Protein AF-0000000087270097 (afdb_homodimer)

Solvent-accessible surface area (backbone atoms only — not comparable to full-atom values): 15267 Å² total; per-residue (Å²): 134,84,77,72,79,76,73,71,71,80,76,70,72,70,65,78,71,72,42,56,26,27,33,67,42,83,47,92,66,30,35,32,33,37,32,52,84,95,44,64,77,54,75,44,20,20,31,37,30,73,52,62,27,96,85,67,46,80,38,80,38,47,27,32,30,68,39,80,71,55,95,41,26,33,34,26,40,50,78,52,80,66,81,69,69,53,69,62,42,55,29,38,50,70,83,38,56,58,57,37,72,35,48,79,69,43,54,78,39,32,21,33,65,86,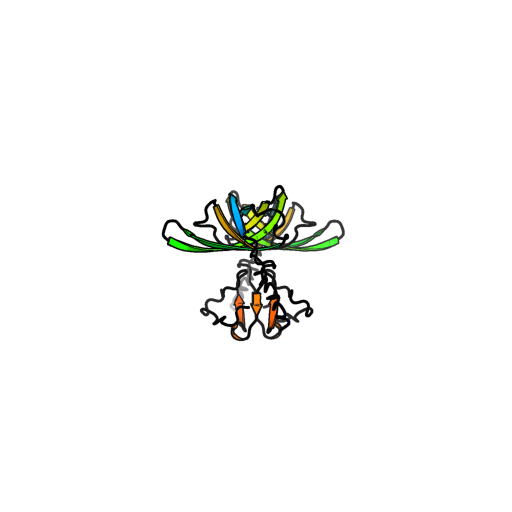56,45,68,69,67,83,77,64,86,62,78,53,83,76,60,128,134,83,77,72,78,76,73,73,72,80,74,70,71,68,65,77,71,73,44,56,27,27,32,67,44,82,46,90,66,30,36,32,32,38,31,50,84,97,44,63,76,56,74,46,21,20,31,37,32,72,48,62,26,97,84,66,44,81,38,80,38,46,27,33,31,70,40,80,72,55,94,42,27,33,33,25,40,49,78,53,81,65,82,69,68,52,70,62,42,54,30,36,52,69,81,37,56,56,58,38,75,35,46,79,70,43,54,76,39,32,21,34,63,85,55,44,67,70,65,84,78,62,86,60,79,55,80,75,63,128

Sequence (260 aa):
MRTNPTTSPPGVSTIEEKSTGRIDQIIRPMLDVTFPPDKLPYIYNALVVQSRDTADKQINVTCEVQQLLGNNRVRVVAMSDMDGLMRGMEVIDTRAPLSVQVGGATLGRIFNVLGEPIDNLGPVDSSATYMRTNPTTSPPGVSTIEEKSTGRIDQIIRPMLDVTFPPDKLPYIYNALVVQSRDTADKQINVTCEVQQLLGNNRVRVVAMSDMDGLMRGMEVIDTRAPLSVQVGGATLGRIFNVLGEPIDNLGPVDSSATY

InterPro domains:
  IPR004100 ATPase, F1/V1/A1 complex, alpha/beta subunit, N-terminal domain [PF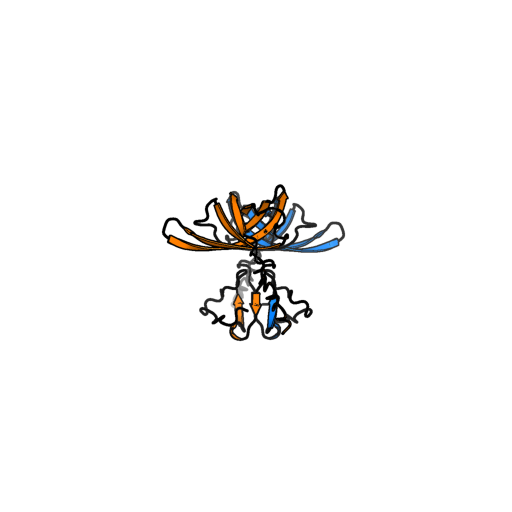02874] (25-94)
  IPR027417 P-loop containing nucleoside triphosphate hydrolase [G3DSA:3.40.50.300] (92-130)
  IPR036121 ATPase, F1/V1/A1 complex, alpha/beta subunit, N-terminal domain superfamily [SSF50615] (20-97)
  IPR050053 ATPase alpha/beta chains [PTHR15184] (17-128)

Organism: Triticum turgidum subsp. durum (NCBI:txid4567)

Structure (mmCIF, N/CA/C/O backbone):
data_AF-0000000087270097-model_v1
#
loop_
_entity.id
_entity.type
_entity.pdbx_description
1 polymer 'H(+)-transporting two-sector ATPase'
#
loop_
_atom_site.group_PDB
_atom_site.id
_atom_site.type_symbol
_atom_site.label_atom_id
_atom_site.label_alt_id
_atom_site.label_comp_id
_atom_site.label_asym_id
_atom_site.label_entity_id
_atom_site.label_seq_id
_atom_site.pdbx_PDB_ins_code
_atom_site.Cartn_x
_atom_site.Cartn_y
_atom_site.Cartn_z
_atom_site.occupancy
_atom_site.B_iso_or_equiv
_atom_site.auth_seq_id
_atom_site.auth_comp_id
_atom_site.auth_asym_id
_atom_site.auth_atom_id
_atom_site.pdbx_PDB_model_num
ATOM 1 N N . MET A 1 1 ? -15.695 -44.094 -50.531 1 34.5 1 MET A N 1
ATOM 2 C CA . MET A 1 1 ? -16.125 -43.562 -49.219 1 34.5 1 MET A CA 1
ATOM 3 C C . MET A 1 1 ? -15.055 -42.656 -48.625 1 34.5 1 MET A C 1
ATOM 5 O O . MET A 1 1 ? -13.969 -43.125 -48.281 1 34.5 1 MET A O 1
ATOM 9 N N . ARG A 1 2 ? -15.031 -41.312 -49.031 1 38.66 2 ARG A N 1
ATOM 10 C CA . ARG A 1 2 ? -14.078 -40.219 -48.75 1 38.66 2 ARG A CA 1
ATOM 11 C C . ARG A 1 2 ? -14.055 -39.875 -47.281 1 38.66 2 ARG A C 1
ATOM 13 O O . ARG A 1 2 ? -15.039 -39.344 -46.719 1 38.66 2 ARG A O 1
ATOM 20 N N . THR A 1 3 ? -13.562 -40.75 -46.438 1 38.94 3 THR A N 1
ATOM 21 C CA . THR A 1 3 ? -13.477 -40.5 -45 1 38.94 3 THR A CA 1
ATOM 22 C C . THR A 1 3 ? -12.836 -39.125 -44.75 1 38.94 3 THR A C 1
ATOM 24 O O . THR A 1 3 ? -11.711 -38.875 -45.156 1 38.94 3 THR A O 1
ATOM 27 N N . ASN A 1 4 ? -13.625 -38.031 -44.781 1 42.62 4 ASN A N 1
ATOM 28 C CA . ASN A 1 4 ? -13.203 -36.688 -44.406 1 42.62 4 ASN A CA 1
ATOM 29 C C . ASN A 1 4 ? -12.562 -36.656 -43.031 1 42.62 4 ASN A C 1
ATOM 31 O O . ASN A 1 4 ? -13.188 -37.062 -42.031 1 42.62 4 ASN A O 1
ATOM 35 N N . PRO A 1 5 ? -11.211 -36.75 -42.875 1 46.78 5 PRO A N 1
ATOM 36 C CA . PRO A 1 5 ? -10.586 -36.688 -41.562 1 46.78 5 PRO A CA 1
ATOM 37 C C . PRO A 1 5 ? -11.055 -35.469 -40.75 1 46.78 5 PRO A C 1
ATOM 39 O O . PRO A 1 5 ? -11.18 -34.375 -41.312 1 46.78 5 PRO A O 1
ATOM 42 N N . THR A 1 6 ? -12.125 -35.625 -39.875 1 43.03 6 THR A N 1
ATOM 43 C CA . THR A 1 6 ? -12.508 -34.625 -38.875 1 43.03 6 THR A CA 1
ATOM 44 C C . THR A 1 6 ? -11.281 -34.062 -38.156 1 43.03 6 THR A C 1
ATOM 46 O O . THR A 1 6 ? -10.555 -34.812 -37.5 1 43.03 6 THR A O 1
ATOM 49 N N . THR A 1 7 ? -10.516 -33.188 -38.75 1 43.16 7 THR A N 1
ATOM 50 C CA . THR A 1 7 ? -9.477 -32.438 -38.062 1 43.16 7 THR A CA 1
ATOM 51 C C . THR A 1 7 ? -10.023 -31.859 -36.75 1 43.16 7 THR A C 1
ATOM 53 O O . THR A 1 7 ? -11.023 -31.141 -36.781 1 43.16 7 THR A O 1
ATOM 56 N N . SER A 1 8 ? -10.062 -32.688 -35.688 1 44.75 8 SER A N 1
ATOM 57 C CA . SER A 1 8 ? -10.398 -32.156 -34.375 1 44.75 8 SER A CA 1
ATOM 58 C C . SER A 1 8 ? -9.711 -30.812 -34.125 1 44.75 8 SER A C 1
ATOM 60 O O . SER A 1 8 ? -8.531 -30.641 -34.438 1 44.75 8 SER A O 1
ATOM 62 N N . PRO A 1 9 ? -10.43 -29.719 -34.25 1 45.88 9 PRO A N 1
ATOM 63 C CA . PRO A 1 9 ? -9.812 -28.438 -33.906 1 45.88 9 PRO A CA 1
ATOM 64 C C . PRO A 1 9 ? -9.078 -28.469 -32.562 1 45.88 9 PRO A C 1
ATOM 66 O O . PRO A 1 9 ? -9.508 -29.141 -31.641 1 45.88 9 PRO A O 1
ATOM 69 N N . PRO A 1 10 ? -7.707 -28.359 -32.531 1 42.78 10 PRO A N 1
ATOM 70 C CA . PRO A 1 10 ? -7.027 -28.234 -31.25 1 42.78 10 PRO A CA 1
ATOM 71 C C . PRO A 1 10 ? -7.738 -27.266 -30.297 1 42.78 10 PRO A C 1
ATOM 73 O O . PRO A 1 10 ? -7.98 -26.109 -30.656 1 42.78 10 PRO A O 1
ATOM 76 N N . GLY A 1 11 ? -8.859 -27.578 -29.719 1 41.09 11 GLY A N 1
ATOM 77 C CA . GLY A 1 11 ? -9.32 -26.734 -28.625 1 41.09 11 GLY A CA 1
ATOM 78 C C . GLY A 1 11 ? -8.211 -26.328 -27.672 1 41.09 11 GLY A C 1
ATOM 79 O O . GLY A 1 11 ? -7.883 -27.078 -26.75 1 41.09 11 GLY A O 1
ATOM 80 N N . VAL A 1 12 ? -7.066 -25.844 -28.141 1 39.91 12 VAL A N 1
ATOM 81 C CA . VAL A 1 12 ? -6.102 -25.297 -27.188 1 39.91 12 VAL A CA 1
ATOM 82 C C . VAL A 1 12 ? -6.812 -24.359 -26.203 1 39.91 12 VAL A C 1
ATOM 84 O O . VAL A 1 12 ? -7.262 -23.281 -26.594 1 39.91 12 VAL A O 1
ATOM 87 N N . SER A 1 13 ? -7.773 -24.75 -25.469 1 41.66 13 SER A N 1
ATOM 88 C CA . SER A 1 13 ? -8.125 -23.953 -24.297 1 41.66 13 SER A CA 1
ATOM 89 C C . SER A 1 13 ? -6.891 -23.328 -23.656 1 41.66 13 SER A C 1
ATOM 91 O O . SER A 1 13 ? -6.105 -24.016 -23.016 1 41.66 13 SER A O 1
ATOM 93 N N . THR A 1 14 ? -6.113 -22.484 -24.281 1 42.16 14 THR A N 1
ATOM 94 C CA . THR A 1 14 ? -5.055 -21.688 -23.672 1 42.16 14 THR A CA 1
ATOM 95 C C . THR A 1 14 ? -5.453 -21.25 -22.266 1 42.16 14 THR A C 1
ATOM 97 O O . THR A 1 14 ? -6.324 -20.391 -22.094 1 42.16 14 THR A O 1
ATOM 100 N N . ILE A 1 15 ? -5.844 -22.078 -21.344 1 45.28 15 ILE A N 1
ATOM 101 C CA . ILE A 1 15 ? -5.891 -21.641 -19.953 1 45.28 15 ILE A CA 1
ATOM 102 C C . ILE A 1 15 ? -4.867 -20.531 -19.719 1 45.28 15 ILE A C 1
ATOM 104 O O . ILE A 1 15 ? -3.676 -20.719 -19.984 1 45.28 15 ILE A O 1
ATOM 108 N N . GLU A 1 16 ? -5.18 -19.312 -20.125 1 50.12 16 GLU A N 1
ATOM 109 C CA . GLU A 1 16 ? -4.254 -18.234 -19.812 1 50.12 16 GLU A CA 1
ATOM 110 C C . GLU A 1 16 ? -3.447 -18.547 -18.547 1 50.12 16 GLU A C 1
ATOM 112 O O . GLU A 1 16 ? -4.016 -18.75 -17.469 1 50.12 16 GLU A O 1
ATOM 117 N N . GLU A 1 17 ? -2.506 -19.391 -18.641 1 60.84 17 GLU A N 1
ATOM 118 C CA . GLU A 1 17 ? -1.556 -19.766 -17.594 1 60.84 17 GLU A CA 1
ATOM 119 C C . GLU A 1 17 ? -1.231 -18.594 -16.688 1 60.84 17 GLU A C 1
ATOM 121 O O . GLU A 1 17 ? -0.886 -17.5 -17.156 1 60.84 17 GLU A O 1
ATOM 126 N N . LYS A 1 18 ? -1.882 -18.562 -15.461 1 72.75 18 LYS A N 1
ATOM 127 C CA . LYS A 1 18 ? -1.555 -17.578 -14.43 1 72.75 18 LYS A CA 1
ATOM 128 C C . LYS A 1 18 ? -0.044 -17.438 -14.273 1 72.75 18 LYS A C 1
ATOM 130 O O . LYS A 1 18 ? 0.69 -18.422 -14.297 1 72.75 18 LYS A O 1
ATOM 135 N N . SER A 1 19 ? 0.482 -16.281 -14.523 1 87.56 19 SER A N 1
ATOM 136 C CA . SER A 1 19 ? 1.892 -16.016 -14.25 1 87.56 19 SER A CA 1
ATOM 137 C C . SER A 1 19 ? 2.199 -16.141 -12.758 1 87.56 19 SER A C 1
ATOM 139 O O . SER A 1 19 ? 1.64 -15.414 -11.945 1 87.56 19 SER A O 1
ATOM 141 N N . THR A 1 20 ? 2.916 -17.266 -12.477 1 96.19 20 THR A N 1
ATOM 142 C CA . THR A 1 20 ? 3.266 -17.531 -11.086 1 96.19 20 THR A CA 1
ATOM 143 C C . THR A 1 20 ? 4.762 -17.328 -10.852 1 96.19 20 THR A C 1
ATOM 145 O O . THR A 1 20 ? 5.586 -17.812 -11.641 1 96.19 20 THR A O 1
ATOM 148 N N . GLY A 1 21 ? 5.047 -16.531 -9.844 1 98.12 21 GLY A N 1
ATOM 149 C CA . GLY A 1 21 ? 6.414 -16.344 -9.383 1 98.12 21 GLY A CA 1
ATOM 150 C C . GLY A 1 21 ? 6.684 -16.984 -8.031 1 98.12 21 GLY A C 1
ATOM 151 O O . GLY A 1 21 ? 5.871 -17.766 -7.539 1 98.12 21 GLY A O 1
ATOM 152 N N . ARG A 1 22 ? 7.914 -16.688 -7.574 1 98.5 22 ARG A N 1
ATOM 153 C CA . ARG A 1 22 ? 8.312 -17.188 -6.262 1 98.5 22 ARG A CA 1
ATOM 154 C C . ARG A 1 22 ? 9.055 -16.125 -5.469 1 98.5 22 ARG A C 1
ATOM 156 O O . ARG A 1 22 ? 9.844 -15.359 -6.031 1 98.5 22 ARG A O 1
ATOM 163 N N . ILE A 1 23 ? 8.805 -16.141 -4.172 1 98.75 23 ILE A N 1
ATOM 164 C CA . ILE A 1 23 ? 9.516 -15.203 -3.295 1 98.75 23 ILE A CA 1
ATOM 165 C C . ILE A 1 23 ? 11 -15.562 -3.254 1 98.75 23 ILE A C 1
ATOM 167 O O . ILE A 1 23 ? 11.359 -16.688 -2.924 1 98.75 23 ILE A O 1
ATOM 171 N N . ASP A 1 24 ? 11.836 -14.531 -3.508 1 98.44 24 ASP A N 1
ATOM 172 C CA . ASP A 1 24 ? 13.289 -14.68 -3.445 1 98.44 24 ASP A CA 1
ATOM 173 C C . ASP A 1 24 ? 13.836 -14.172 -2.115 1 98.44 24 ASP A C 1
ATOM 175 O O . ASP A 1 24 ? 14.734 -14.789 -1.529 1 98.44 24 ASP A O 1
ATOM 179 N N . GLN A 1 25 ? 13.406 -13.008 -1.789 1 98.06 25 GLN A N 1
ATOM 180 C CA . GLN A 1 25 ? 13.898 -12.312 -0.604 1 98.06 25 GLN A CA 1
ATOM 181 C C . GLN A 1 25 ? 12.75 -11.625 0.138 1 98.06 25 GLN A C 1
ATOM 183 O O . GLN A 1 25 ? 11.805 -11.148 -0.482 1 98.06 25 GLN A O 1
ATOM 188 N N . ILE A 1 26 ? 12.875 -11.586 1.423 1 97.75 26 ILE A N 1
ATOM 189 C CA . ILE A 1 26 ? 11.922 -10.875 2.271 1 97.75 26 ILE A CA 1
ATOM 190 C C . ILE A 1 26 ? 12.633 -9.727 2.988 1 97.75 26 ILE A C 1
ATOM 192 O O . ILE A 1 26 ? 13.547 -9.953 3.785 1 97.75 26 ILE A O 1
ATOM 196 N N . ILE A 1 27 ? 12.234 -8.586 2.635 1 93.38 27 ILE A N 1
ATOM 197 C CA . ILE A 1 27 ? 12.711 -7.352 3.238 1 93.38 27 ILE A CA 1
ATOM 198 C C . ILE A 1 27 ? 11.531 -6.512 3.711 1 93.38 27 ILE A C 1
ATOM 200 O O . ILE A 1 27 ? 10.844 -5.879 2.904 1 93.38 27 ILE A O 1
ATOM 204 N N . ARG A 1 28 ? 11.242 -6.438 4.883 1 88.88 28 ARG A N 1
ATOM 205 C CA . ARG A 1 28 ? 10.039 -5.785 5.391 1 88.88 28 ARG A CA 1
ATOM 206 C C . ARG A 1 28 ? 10.055 -4.293 5.086 1 88.88 28 ARG A C 1
ATOM 208 O O . ARG A 1 28 ? 11.031 -3.602 5.391 1 88.88 28 ARG A O 1
ATOM 215 N N . PRO A 1 29 ? 9.023 -3.928 4.52 1 93.94 29 PRO A N 1
ATOM 216 C CA . PRO A 1 29 ? 7.754 -4.582 4.188 1 93.94 29 PRO A CA 1
ATOM 217 C C . PRO A 1 29 ? 7.707 -5.07 2.74 1 93.94 29 PRO A C 1
ATOM 219 O O . PRO A 1 29 ? 6.625 -5.176 2.158 1 93.94 29 PRO A O 1
ATOM 222 N N . MET A 1 30 ? 8.758 -5.371 2.182 1 96.38 30 MET A N 1
ATOM 223 C CA . MET A 1 30 ? 8.82 -5.688 0.758 1 96.38 30 MET A CA 1
ATOM 224 C C . MET A 1 30 ? 9.211 -7.145 0.54 1 96.38 30 MET A C 1
ATOM 226 O O . MET A 1 30 ? 9.703 -7.805 1.457 1 96.38 30 MET A O 1
ATOM 230 N N . LEU A 1 31 ? 8.906 -7.602 -0.601 1 98.25 31 LEU A N 1
ATOM 231 C CA . LEU A 1 31 ? 9.375 -8.875 -1.139 1 98.25 31 LEU A CA 1
ATOM 232 C C . LEU A 1 31 ? 10.055 -8.68 -2.488 1 98.25 31 LEU A C 1
ATOM 234 O O . LEU A 1 31 ? 9.594 -7.887 -3.312 1 98.25 31 LEU A O 1
ATOM 238 N N . ASP A 1 32 ? 11.086 -9.406 -2.717 1 98.5 32 ASP A N 1
ATOM 239 C CA . ASP A 1 32 ? 11.555 -9.648 -4.078 1 98.5 32 ASP A CA 1
ATOM 240 C C . ASP A 1 32 ? 11.023 -10.969 -4.621 1 98.5 32 ASP A C 1
ATOM 242 O O . ASP A 1 32 ? 11.109 -12 -3.951 1 98.5 32 ASP A O 1
ATOM 246 N N . VAL A 1 33 ? 10.5 -10.914 -5.797 1 98.75 33 VAL A N 1
ATOM 247 C CA . VAL A 1 33 ? 9.828 -12.07 -6.379 1 98.75 33 VAL A CA 1
ATOM 248 C C . VAL A 1 33 ? 10.383 -12.344 -7.777 1 98.75 33 VAL A C 1
ATOM 250 O O . VAL A 1 33 ? 10.523 -11.422 -8.586 1 98.75 33 VAL A O 1
ATOM 253 N N . THR A 1 34 ? 10.609 -13.555 -8.094 1 98.56 34 THR A N 1
ATOM 254 C CA . THR A 1 34 ? 11.07 -13.969 -9.414 1 98.56 34 THR A CA 1
ATOM 255 C C . THR A 1 34 ? 9.938 -14.594 -10.211 1 98.56 34 THR A C 1
ATOM 257 O O . THR A 1 34 ? 9.148 -15.375 -9.68 1 98.56 34 THR A O 1
ATOM 260 N N . PHE A 1 35 ? 9.883 -14.227 -11.453 1 98.44 35 PHE A N 1
ATOM 261 C CA . PHE A 1 35 ? 8.891 -14.789 -12.367 1 98.44 35 PHE A CA 1
ATOM 262 C C . PHE A 1 35 ? 9.57 -15.5 -13.531 1 98.44 35 PHE A C 1
ATOM 264 O O . PHE A 1 35 ? 10.766 -15.297 -13.781 1 98.44 35 PHE A O 1
ATOM 271 N N . PRO A 1 36 ? 8.789 -16.406 -14.172 1 96.19 36 PRO A N 1
ATOM 272 C CA . PRO A 1 36 ? 9.328 -16.953 -15.422 1 96.19 36 PRO A CA 1
ATOM 273 C C . PRO A 1 36 ? 9.602 -15.867 -16.469 1 96.19 36 PRO A C 1
ATOM 275 O O . PRO A 1 36 ? 8.969 -14.805 -16.438 1 96.19 36 PRO A O 1
ATOM 278 N N . PRO A 1 37 ? 10.516 -16.25 -17.344 1 92.75 37 PRO A N 1
ATOM 279 C CA . PRO A 1 37 ? 10.812 -15.281 -18.391 1 92.75 37 PRO A CA 1
ATOM 280 C C . PRO A 1 37 ? 9.578 -14.859 -19.188 1 92.75 37 PRO A C 1
ATOM 282 O O . PRO A 1 37 ? 8.695 -15.68 -19.438 1 92.75 37 PRO A O 1
ATOM 285 N N . ASP A 1 38 ? 9.359 -13.609 -19.547 1 91 38 ASP A N 1
ATOM 286 C CA . ASP A 1 38 ? 8.328 -13 -20.391 1 91 38 ASP A CA 1
ATOM 287 C C . ASP A 1 38 ? 6.988 -12.938 -19.656 1 91 38 ASP A C 1
ATOM 289 O O . ASP A 1 38 ? 5.949 -12.711 -20.281 1 91 38 ASP A O 1
ATOM 293 N N . LYS A 1 39 ? 7.027 -13.273 -18.391 1 94.81 39 LYS A N 1
ATOM 294 C CA . LYS A 1 39 ? 5.785 -13.219 -17.641 1 94.81 39 LYS A CA 1
ATOM 295 C C . LYS A 1 39 ? 5.906 -12.258 -16.453 1 94.81 39 LYS A C 1
ATOM 297 O O . LYS A 1 39 ? 5.379 -12.523 -15.375 1 94.81 39 LYS A O 1
ATOM 302 N N . LEU A 1 40 ? 6.629 -11.281 -16.609 1 96.88 40 LEU A N 1
ATOM 303 C CA . LEU A 1 40 ? 6.836 -10.305 -15.547 1 96.88 40 LEU A CA 1
ATOM 304 C C . LEU A 1 40 ? 5.582 -9.469 -15.328 1 96.88 40 LEU A C 1
ATOM 306 O O . LEU A 1 40 ? 4.992 -8.961 -16.281 1 96.88 40 LEU A O 1
ATOM 310 N N . PRO A 1 41 ? 5.168 -9.375 -14.141 1 97.56 41 PRO A N 1
ATOM 311 C CA . PRO A 1 41 ? 4.039 -8.477 -13.867 1 97.56 41 PRO A CA 1
ATOM 312 C C . PRO A 1 41 ? 4.371 -7.012 -14.156 1 97.56 41 PRO A C 1
ATOM 314 O O . PRO A 1 41 ? 5.535 -6.613 -14.094 1 97.56 41 PRO A O 1
ATOM 317 N N . TYR A 1 42 ? 3.369 -6.266 -14.453 1 95.19 42 TYR A N 1
ATOM 318 C CA . TYR A 1 42 ? 3.533 -4.828 -14.625 1 95.19 42 TYR A CA 1
ATOM 319 C C . TYR A 1 42 ? 3.611 -4.121 -13.273 1 95.19 42 TYR A C 1
ATOM 321 O O . TYR A 1 42 ? 3.09 -4.621 -12.273 1 95.19 42 TYR A O 1
ATOM 329 N N . ILE A 1 43 ? 4.242 -3.014 -13.281 1 94.62 43 ILE A N 1
ATOM 330 C CA . ILE A 1 43 ? 4.254 -2.156 -12.102 1 94.62 43 ILE A CA 1
ATOM 331 C C . ILE A 1 43 ? 2.822 -1.83 -11.688 1 94.62 43 ILE A C 1
ATOM 333 O O . ILE A 1 43 ? 1.961 -1.591 -12.539 1 94.62 43 ILE A O 1
ATOM 337 N N . TYR A 1 44 ? 2.512 -1.898 -10.438 1 93 44 TYR A N 1
ATOM 338 C CA . TYR A 1 44 ? 1.25 -1.585 -9.773 1 93 44 TYR A CA 1
ATOM 339 C C . TYR A 1 44 ? 0.3 -2.775 -9.82 1 93 44 TYR A C 1
ATOM 341 O O . TYR A 1 44 ? -0.756 -2.76 -9.188 1 93 44 TYR A O 1
ATOM 349 N N . ASN A 1 45 ? 0.65 -3.818 -10.555 1 95.5 45 ASN A N 1
ATOM 350 C CA . ASN A 1 45 ? -0.187 -5.008 -10.438 1 95.5 45 ASN A CA 1
ATOM 351 C C . ASN A 1 45 ? -0.218 -5.535 -9.008 1 95.5 45 ASN A C 1
ATOM 353 O O . ASN A 1 45 ? 0.792 -5.488 -8.305 1 95.5 45 ASN A O 1
ATOM 357 N N . ALA A 1 46 ? -1.408 -6.043 -8.672 1 96.31 46 ALA A N 1
ATOM 358 C CA . ALA A 1 46 ? -1.53 -6.781 -7.418 1 96.31 46 ALA A CA 1
ATOM 359 C C . ALA A 1 46 ? -1.043 -8.219 -7.578 1 96.31 46 ALA A C 1
ATOM 361 O O . ALA A 1 46 ? -1.33 -8.867 -8.586 1 96.31 46 ALA A O 1
ATOM 362 N N . LEU A 1 47 ? -0.238 -8.648 -6.633 1 97.94 47 LEU A N 1
ATOM 363 C CA . LEU A 1 47 ? 0.168 -10.047 -6.508 1 97.94 47 LEU A CA 1
ATOM 364 C C . LEU A 1 47 ? -0.381 -10.656 -5.223 1 97.94 47 LEU A C 1
ATOM 366 O O . LEU A 1 47 ? -0.586 -9.945 -4.23 1 97.94 47 LEU A O 1
ATOM 370 N N . VAL A 1 48 ? -0.567 -12.008 -5.246 1 98 48 VAL A N 1
ATOM 371 C CA . VAL A 1 48 ? -1.126 -12.664 -4.07 1 98 48 VAL A CA 1
ATOM 372 C C . VAL A 1 48 ? -0.301 -13.906 -3.729 1 98 48 VAL A C 1
ATOM 374 O O . VAL A 1 48 ? 0.073 -14.672 -4.621 1 98 48 VAL A O 1
ATOM 377 N N . VAL A 1 49 ? 0.01 -14.008 -2.486 1 97.94 49 VAL A N 1
ATOM 378 C CA . VAL A 1 49 ? 0.573 -15.234 -1.937 1 97.94 49 VAL A CA 1
ATOM 379 C C . VAL A 1 49 ? -0.513 -16.016 -1.197 1 97.94 49 VAL A C 1
ATOM 381 O O . VAL A 1 49 ? -1.052 -15.539 -0.194 1 97.94 49 VAL A O 1
ATOM 384 N N . GLN A 1 50 ? -0.871 -17.094 -1.741 1 96.25 50 GLN A N 1
ATOM 385 C CA . GLN A 1 50 ? -1.798 -18.016 -1.103 1 96.25 50 GLN A CA 1
ATOM 386 C C . GLN A 1 50 ? -1.113 -19.344 -0.775 1 96.25 50 GLN A C 1
ATOM 388 O O . GLN A 1 50 ? -0.803 -20.125 -1.675 1 96.25 50 GLN A O 1
ATOM 393 N N . SER A 1 51 ? -0.881 -19.484 0.48 1 95.62 51 SER A N 1
ATOM 394 C CA . SER A 1 51 ? -0.13 -20.656 0.916 1 95.62 51 SER A CA 1
ATOM 395 C C . SER A 1 51 ? -0.456 -21.016 2.361 1 95.62 51 SER A C 1
ATOM 397 O O . SER A 1 51 ? -1.504 -20.625 2.883 1 95.62 51 SER A O 1
ATOM 399 N N . ARG A 1 52 ? 0.335 -21.953 2.881 1 94.75 52 ARG A N 1
ATOM 400 C CA . ARG A 1 52 ? 0.281 -22.344 4.285 1 94.75 52 ARG A CA 1
ATOM 401 C C . ARG A 1 52 ? 1.655 -22.234 4.938 1 94.75 52 ARG A C 1
ATOM 403 O O . ARG A 1 52 ? 2.672 -22.531 4.305 1 94.75 52 ARG A O 1
ATOM 410 N N . ASP A 1 53 ? 1.521 -21.734 6.16 1 92 53 ASP A N 1
ATOM 411 C CA . ASP A 1 53 ? 2.807 -21.672 6.852 1 92 53 ASP A CA 1
ATOM 412 C C . ASP A 1 53 ? 3.176 -23.016 7.449 1 92 53 ASP A C 1
ATOM 414 O O . ASP A 1 53 ? 2.496 -24.016 7.203 1 92 53 ASP A O 1
ATOM 418 N N . THR A 1 54 ? 4.32 -23.078 8.156 1 90.62 54 THR A N 1
ATOM 419 C CA . THR A 1 54 ? 4.852 -24.328 8.68 1 90.62 54 THR A CA 1
ATOM 420 C C . THR A 1 54 ? 3.914 -24.906 9.727 1 90.62 54 THR A C 1
ATOM 422 O O . THR A 1 54 ? 3.982 -26.109 10.031 1 90.62 54 THR A O 1
ATOM 425 N N . ALA A 1 55 ? 3.1 -24.156 10.305 1 93.69 55 ALA A N 1
ATOM 426 C CA . ALA A 1 55 ? 2.123 -24.609 11.289 1 93.69 55 ALA A CA 1
ATOM 427 C C . ALA A 1 55 ? 0.783 -24.922 10.625 1 93.69 55 ALA A C 1
ATOM 429 O O . ALA A 1 55 ? -0.225 -25.109 11.312 1 93.69 55 ALA A O 1
ATOM 430 N N . ASP A 1 56 ? 0.684 -24.859 9.297 1 93.56 56 ASP A N 1
ATOM 431 C CA . ASP A 1 56 ? -0.475 -25.203 8.484 1 93.56 56 ASP A CA 1
ATOM 432 C C . ASP A 1 56 ? -1.541 -24.109 8.547 1 93.56 56 ASP A C 1
ATOM 434 O O . ASP A 1 56 ? -2.713 -24.359 8.266 1 93.56 56 ASP A O 1
ATOM 438 N N . LYS A 1 57 ? -1.131 -23.031 9.047 1 94.69 57 LYS A N 1
ATOM 439 C CA . LYS A 1 57 ? -2.027 -21.875 9.023 1 94.69 57 LYS A CA 1
ATOM 440 C C . LYS A 1 57 ? -2.076 -21.25 7.633 1 94.69 57 LYS A C 1
ATOM 442 O O . LYS A 1 57 ? -1.043 -21.094 6.977 1 94.69 57 LYS A O 1
ATOM 447 N N . GLN A 1 58 ? -3.254 -20.891 7.23 1 96 58 GLN A N 1
ATOM 448 C CA . GLN A 1 58 ? -3.441 -20.281 5.922 1 96 58 GLN A CA 1
ATOM 449 C C . GLN A 1 58 ? -2.783 -18.906 5.867 1 96 58 GLN A C 1
ATOM 451 O O . GLN A 1 58 ? -2.9 -18.109 6.805 1 96 58 GLN A O 1
ATOM 456 N N . ILE A 1 59 ? -2.084 -18.688 4.777 1 95.56 59 ILE A N 1
ATOM 457 C CA . ILE A 1 59 ? -1.461 -17.391 4.488 1 95.56 59 ILE A CA 1
ATOM 458 C C . ILE A 1 59 ? -2.115 -16.766 3.26 1 95.56 59 ILE A C 1
ATOM 460 O O . ILE A 1 59 ? -2.268 -17.422 2.229 1 95.56 59 ILE A O 1
ATOM 464 N N . ASN A 1 60 ? -2.641 -15.672 3.352 1 95.69 60 ASN A N 1
ATOM 465 C CA . ASN A 1 60 ? -3.143 -14.852 2.256 1 95.69 60 ASN A CA 1
ATOM 466 C C . ASN A 1 60 ? -2.605 -13.422 2.336 1 95.69 60 ASN A C 1
ATOM 468 O O . ASN A 1 60 ? -3.078 -12.617 3.145 1 95.69 60 ASN A O 1
ATOM 472 N N . VAL A 1 61 ? -1.583 -13.125 1.51 1 96.69 61 VAL A N 1
ATOM 473 C CA . VAL A 1 61 ? -0.94 -11.812 1.533 1 96.69 61 VAL A CA 1
ATOM 474 C C . VAL A 1 61 ? -1.008 -11.18 0.145 1 96.69 61 VAL A C 1
ATOM 476 O O . VAL A 1 61 ? -0.581 -11.789 -0.841 1 96.69 61 VAL A O 1
ATOM 479 N N . THR A 1 62 ? -1.601 -10.008 0.102 1 96.25 62 THR A N 1
ATOM 480 C CA . THR A 1 62 ? -1.644 -9.234 -1.134 1 96.25 62 THR A CA 1
ATOM 481 C C . THR A 1 62 ? -0.517 -8.203 -1.166 1 96.25 62 THR A C 1
ATOM 483 O O . THR A 1 62 ? -0.235 -7.551 -0.159 1 96.25 62 THR A O 1
ATOM 486 N N . CYS A 1 63 ? 0.092 -8.055 -2.32 1 96.81 63 CYS A N 1
ATOM 487 C CA . CYS A 1 63 ? 1.173 -7.105 -2.551 1 96.81 63 CYS A CA 1
ATOM 488 C C . CYS A 1 63 ? 0.927 -6.301 -3.822 1 96.81 63 CYS A C 1
ATOM 490 O O . CYS A 1 63 ? 0.076 -6.66 -4.637 1 96.81 63 CYS A O 1
ATOM 492 N N . GLU A 1 64 ? 1.674 -5.262 -3.941 1 96 64 GLU A N 1
ATOM 493 C CA . GLU A 1 64 ? 1.673 -4.457 -5.16 1 96 64 GLU A CA 1
ATOM 494 C C . GLU A 1 64 ? 3.08 -4.332 -5.738 1 96 64 GLU A C 1
ATOM 496 O O . GLU A 1 64 ? 4.035 -4.07 -5.008 1 96 64 GLU A O 1
ATOM 501 N N . VAL A 1 65 ? 3.145 -4.504 -7.012 1 97.31 65 VAL A N 1
ATOM 502 C CA . VAL A 1 65 ? 4.438 -4.383 -7.68 1 97.31 65 VAL A CA 1
ATOM 503 C C . VAL A 1 65 ? 4.895 -2.928 -7.656 1 97.31 65 VAL A C 1
ATOM 505 O O . VAL A 1 65 ? 4.168 -2.033 -8.094 1 97.31 65 VAL A O 1
ATOM 508 N N . GLN A 1 66 ? 6.121 -2.76 -7.203 1 95.38 66 GLN A N 1
ATOM 509 C CA . GLN A 1 66 ? 6.617 -1.395 -7.066 1 95.38 66 GLN A CA 1
ATOM 510 C C . GLN A 1 66 ? 7.77 -1.13 -8.031 1 95.38 66 GLN A C 1
ATOM 512 O O . GLN A 1 66 ? 7.934 -0.01 -8.516 1 95.38 66 GLN A O 1
ATOM 517 N N . GLN A 1 67 ? 8.531 -2.111 -8.281 1 95.62 67 GLN A N 1
ATOM 518 C CA . GLN A 1 67 ? 9.758 -1.909 -9.047 1 95.62 67 GLN A CA 1
ATOM 519 C C . GLN A 1 67 ? 10.102 -3.148 -9.867 1 95.62 67 GLN A C 1
ATOM 521 O O . GLN A 1 67 ? 9.922 -4.277 -9.398 1 95.62 67 GLN A O 1
ATOM 526 N N . LEU A 1 68 ? 10.57 -2.893 -11.039 1 96.44 68 LEU A N 1
ATOM 527 C CA . LEU A 1 68 ? 11.242 -3.939 -11.805 1 96.44 68 LEU A CA 1
ATOM 528 C C . LEU A 1 68 ? 12.727 -3.982 -11.477 1 96.44 68 LEU A C 1
ATOM 530 O O . LEU A 1 68 ? 13.43 -2.98 -11.625 1 96.44 68 LEU A O 1
ATOM 534 N N . LEU A 1 69 ? 13.273 -5.098 -11.109 1 96.75 69 LEU A N 1
ATOM 535 C CA . LEU A 1 69 ? 14.648 -5.191 -10.625 1 96.75 69 LEU A CA 1
ATOM 536 C C . LEU A 1 69 ? 15.578 -5.703 -11.727 1 96.75 69 LEU A C 1
ATOM 538 O O . LEU A 1 69 ? 16.797 -5.551 -11.633 1 96.75 69 LEU A O 1
ATOM 542 N N . GLY A 1 70 ? 14.977 -6.277 -12.789 1 96.31 70 GLY A N 1
ATOM 543 C CA . GLY A 1 70 ? 15.766 -7.016 -13.773 1 96.31 70 GLY A CA 1
ATOM 544 C C . GLY A 1 70 ? 15.852 -8.5 -13.469 1 96.31 70 GLY A C 1
ATOM 545 O O . GLY A 1 70 ? 15.406 -8.953 -12.414 1 96.31 70 GLY A O 1
ATOM 546 N N . ASN A 1 71 ? 16.344 -9.266 -14.594 1 96.81 71 ASN A N 1
ATOM 547 C CA . ASN A 1 71 ? 16.484 -10.711 -14.461 1 96.81 71 ASN A CA 1
ATOM 548 C C . ASN A 1 71 ? 15.18 -11.367 -14 1 96.81 71 ASN A C 1
ATOM 550 O O . ASN A 1 71 ? 15.188 -12.227 -13.125 1 96.81 71 ASN A O 1
ATOM 554 N N . ASN A 1 72 ? 14.148 -10.875 -14.469 1 97.56 72 ASN A N 1
ATOM 555 C CA . ASN A 1 72 ? 12.805 -11.398 -14.273 1 97.56 72 ASN A CA 1
ATOM 556 C C . ASN A 1 72 ? 12.359 -11.273 -12.82 1 97.56 72 ASN A C 1
ATOM 558 O O . ASN A 1 72 ? 11.68 -12.156 -12.297 1 97.56 72 ASN A O 1
ATOM 562 N N . ARG A 1 73 ? 12.758 -10.211 -12.133 1 98.25 73 ARG A N 1
ATOM 563 C CA . ARG A 1 73 ? 12.398 -10.008 -10.734 1 98.25 73 ARG A CA 1
ATOM 564 C C . ARG A 1 73 ? 11.68 -8.672 -10.547 1 98.25 73 ARG A C 1
ATOM 566 O O . ARG A 1 73 ? 11.945 -7.711 -11.273 1 98.25 73 ARG A O 1
ATOM 573 N N . VAL A 1 74 ? 10.82 -8.742 -9.617 1 98.31 74 VAL A N 1
ATOM 574 C CA . VAL A 1 74 ? 10.141 -7.52 -9.195 1 98.31 74 VAL A CA 1
ATOM 575 C C . VAL A 1 74 ? 10.25 -7.355 -7.684 1 98.31 74 VAL A C 1
ATOM 577 O O . VAL A 1 74 ? 10.422 -8.344 -6.961 1 98.31 74 VAL A O 1
ATOM 580 N N . ARG A 1 75 ? 10.219 -6.125 -7.277 1 98 75 ARG A N 1
ATOM 581 C CA . ARG A 1 75 ? 10.031 -5.797 -5.871 1 98 75 ARG A CA 1
ATOM 582 C C . ARG A 1 75 ? 8.602 -5.336 -5.605 1 98 75 ARG A C 1
ATOM 584 O O . ARG A 1 75 ? 8.062 -4.508 -6.344 1 98 75 ARG A O 1
ATOM 591 N N . VAL A 1 76 ? 8 -5.941 -4.582 1 98.19 76 VAL A N 1
ATOM 592 C CA . VAL A 1 76 ? 6.609 -5.645 -4.246 1 98.19 76 VAL A CA 1
ATOM 593 C C . VAL A 1 76 ? 6.52 -5.168 -2.799 1 98.19 76 VAL A C 1
ATOM 595 O O . VAL A 1 76 ? 7.398 -5.457 -1.985 1 98.19 76 VAL A O 1
ATOM 598 N N . VAL A 1 77 ? 5.496 -4.438 -2.537 1 96.88 77 VAL A N 1
ATOM 599 C CA . VAL A 1 77 ? 5.176 -4.031 -1.172 1 96.88 77 VAL A CA 1
ATOM 600 C C . VAL A 1 77 ? 3.969 -4.82 -0.669 1 96.88 77 VAL A C 1
ATOM 602 O O . VAL A 1 77 ? 2.939 -4.891 -1.346 1 96.88 77 VAL A O 1
ATOM 605 N N . ALA A 1 78 ? 4.066 -5.398 0.5 1 96.5 78 ALA A N 1
ATOM 606 C CA . ALA A 1 78 ? 2.955 -6.125 1.108 1 96.5 78 ALA A CA 1
ATOM 607 C C . ALA A 1 78 ? 1.955 -5.164 1.744 1 96.5 78 ALA A C 1
ATOM 609 O O . ALA A 1 78 ? 2.344 -4.23 2.449 1 96.5 78 ALA A O 1
ATOM 610 N N . MET A 1 79 ? 0.604 -5.484 1.539 1 92.19 79 MET A N 1
ATOM 611 C CA . MET A 1 79 ? -0.452 -4.621 2.059 1 92.19 79 MET A CA 1
ATOM 612 C C . MET A 1 79 ? -0.869 -5.059 3.461 1 92.19 79 MET A C 1
ATOM 614 O O . MET A 1 79 ? -1.7 -4.406 4.094 1 92.19 79 MET A O 1
ATOM 618 N N . SER A 1 80 ? -0.354 -6.125 3.906 1 91.12 80 SER A N 1
ATOM 619 C CA . SER A 1 80 ? -0.621 -6.672 5.234 1 91.12 80 SER A CA 1
ATOM 620 C C . SER A 1 80 ? 0.637 -7.277 5.844 1 91.12 80 SER A C 1
ATOM 622 O O . SER A 1 80 ? 1.716 -7.211 5.254 1 91.12 80 SER A O 1
ATOM 624 N N . ASP A 1 81 ? 0.457 -7.773 7.074 1 90.94 81 ASP A N 1
ATOM 625 C CA . ASP A 1 81 ? 1.569 -8.422 7.762 1 90.94 81 ASP A CA 1
ATOM 626 C C . ASP A 1 81 ? 2.131 -9.578 6.934 1 90.94 81 ASP A C 1
ATOM 628 O O . ASP A 1 81 ? 1.409 -10.188 6.145 1 90.94 81 ASP A O 1
ATOM 632 N N . MET A 1 82 ? 3.4 -9.828 7.184 1 94.44 82 MET A N 1
ATOM 633 C CA . MET A 1 82 ? 4.105 -10.805 6.352 1 94.44 82 MET A CA 1
ATOM 634 C C . MET A 1 82 ? 4.457 -12.055 7.156 1 94.44 82 MET A C 1
ATOM 636 O O . MET A 1 82 ? 5.324 -12.828 6.75 1 94.44 82 MET A O 1
ATOM 640 N N . ASP A 1 83 ? 3.822 -12.18 8.266 1 94 83 ASP A N 1
ATOM 641 C CA . ASP A 1 83 ? 4.098 -13.344 9.109 1 94 83 ASP A CA 1
ATOM 642 C C . ASP A 1 83 ? 3.854 -14.641 8.352 1 94 83 ASP A C 1
ATOM 644 O O . ASP A 1 83 ? 2.811 -14.812 7.715 1 94 83 ASP A O 1
ATOM 648 N N . GLY A 1 84 ? 4.816 -15.531 8.398 1 95.81 84 GLY A N 1
ATOM 649 C CA . GLY A 1 84 ? 4.684 -16.859 7.82 1 95.81 84 GLY A CA 1
ATOM 650 C C . GLY A 1 84 ? 5.207 -16.938 6.398 1 95.81 84 GLY A C 1
ATOM 651 O O . GLY A 1 84 ? 5.324 -18.031 5.836 1 95.81 84 GLY A O 1
ATOM 652 N N . LEU A 1 85 ? 5.461 -15.859 5.828 1 97.12 85 LEU A N 1
ATOM 653 C CA . LEU A 1 85 ? 6.016 -15.883 4.48 1 97.12 85 LEU A CA 1
ATOM 654 C C . LEU A 1 85 ? 7.426 -16.469 4.484 1 97.12 85 LEU A C 1
ATOM 656 O O . LEU A 1 85 ? 8.211 -16.219 5.398 1 97.12 85 LEU A O 1
ATOM 660 N N . MET A 1 86 ? 7.715 -17.172 3.447 1 97.56 86 MET A N 1
ATOM 661 C CA . MET A 1 86 ? 9.023 -17.797 3.273 1 97.56 86 MET A CA 1
ATOM 662 C C . MET A 1 86 ? 9.484 -17.719 1.821 1 97.56 86 MET A C 1
ATOM 664 O O . MET A 1 86 ? 8.656 -17.703 0.907 1 97.56 86 MET A O 1
ATOM 668 N N . ARG A 1 87 ? 10.773 -17.75 1.764 1 97.81 87 ARG A N 1
ATOM 669 C CA . ARG A 1 87 ? 11.328 -17.859 0.417 1 97.81 87 ARG A CA 1
ATOM 670 C C . ARG A 1 87 ? 10.797 -19.094 -0.296 1 97.81 87 ARG A C 1
ATOM 672 O O . ARG A 1 87 ? 10.617 -20.141 0.325 1 97.81 87 ARG A O 1
ATOM 679 N N . GLY A 1 88 ? 10.508 -18.922 -1.525 1 97.56 88 GLY A N 1
ATOM 680 C CA . GLY A 1 88 ? 10.078 -20.047 -2.332 1 97.56 88 GLY A CA 1
ATOM 681 C C . GLY A 1 88 ? 8.57 -20.125 -2.49 1 97.56 88 GLY A C 1
ATOM 682 O O . GLY A 1 88 ? 8.07 -20.812 -3.387 1 97.56 88 GLY A O 1
ATOM 683 N N . MET A 1 89 ? 7.848 -19.516 -1.688 1 97.56 89 MET A N 1
ATOM 684 C CA . MET A 1 89 ? 6.395 -19.547 -1.808 1 97.56 89 MET A CA 1
ATOM 685 C C . MET A 1 89 ? 5.949 -18.953 -3.141 1 97.56 89 MET A C 1
ATOM 687 O O . MET A 1 89 ? 6.535 -17.984 -3.621 1 97.56 89 MET A O 1
ATOM 691 N N . GLU A 1 90 ? 4.867 -19.531 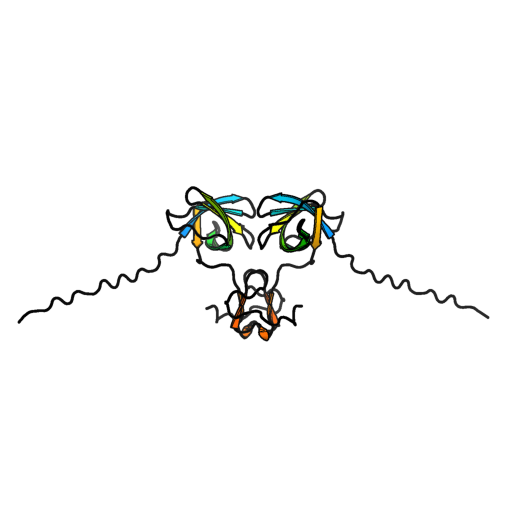-3.598 1 97.56 90 GLU A N 1
ATOM 692 C CA . GLU A 1 90 ? 4.309 -19.109 -4.879 1 97.56 90 GLU A CA 1
ATOM 693 C C . GLU A 1 90 ? 3.605 -17.75 -4.754 1 97.56 90 GLU A C 1
ATOM 695 O O . GLU A 1 90 ? 2.928 -17.484 -3.758 1 97.56 90 GLU A O 1
ATOM 700 N N . VAL A 1 91 ? 3.76 -16.984 -5.785 1 98.56 91 VAL A N 1
ATOM 701 C CA . VAL A 1 91 ? 3.125 -15.672 -5.906 1 98.56 91 VAL A CA 1
ATOM 702 C C . VAL A 1 91 ? 2.354 -15.586 -7.223 1 98.56 91 VAL A C 1
ATOM 704 O O . VAL A 1 91 ? 2.904 -15.867 -8.289 1 98.56 91 VAL A O 1
ATOM 707 N N . ILE A 1 92 ? 1.134 -15.156 -7.156 1 98.12 92 ILE A N 1
ATOM 708 C CA . ILE A 1 92 ? 0.265 -15.125 -8.328 1 98.12 92 ILE A CA 1
ATOM 709 C C . ILE A 1 92 ? 0.064 -13.68 -8.781 1 98.12 92 ILE A C 1
ATOM 711 O O . ILE A 1 92 ? -0.28 -12.812 -7.973 1 98.12 92 ILE A O 1
ATOM 715 N N . ASP A 1 93 ? 0.295 -13.422 -10.055 1 98 93 ASP A N 1
ATOM 716 C CA . ASP A 1 93 ? -0.032 -12.141 -10.664 1 98 93 ASP A CA 1
ATOM 717 C C . ASP A 1 93 ? -1.521 -12.047 -10.992 1 98 93 ASP A C 1
ATOM 719 O O . ASP A 1 93 ? -2.029 -12.82 -11.812 1 98 93 ASP A O 1
ATOM 723 N N . THR A 1 94 ? -2.215 -11.094 -10.43 1 95.31 94 THR A N 1
ATOM 724 C CA . THR A 1 94 ? -3.641 -10.945 -10.703 1 95.31 94 THR A CA 1
ATOM 725 C C . THR A 1 94 ? -3.863 -10.258 -12.055 1 95.31 94 THR A C 1
ATOM 727 O O . THR A 1 94 ? -4.973 -10.273 -12.586 1 95.31 94 THR A O 1
ATOM 730 N N . ARG A 1 95 ? -2.842 -9.617 -12.539 1 94.69 95 ARG A N 1
ATOM 731 C CA . ARG A 1 95 ? -2.814 -8.945 -13.836 1 94.69 95 ARG A CA 1
ATOM 732 C C . ARG A 1 95 ? -3.619 -7.652 -13.797 1 94.69 95 ARG A C 1
ATOM 734 O O . ARG A 1 95 ? -4.059 -7.16 -14.844 1 94.69 95 ARG A O 1
ATOM 741 N N . ALA A 1 96 ? -3.834 -7.18 -12.633 1 92.88 96 ALA A N 1
ATOM 742 C CA . ALA A 1 96 ? -4.539 -5.914 -12.438 1 92.88 96 ALA A CA 1
ATOM 743 C C . ALA A 1 96 ? -4.086 -5.23 -11.148 1 92.88 96 ALA A C 1
ATOM 745 O O . ALA A 1 96 ? -3.576 -5.887 -10.234 1 92.88 96 ALA A O 1
ATOM 746 N N . PRO A 1 97 ? -4.328 -3.92 -11.055 1 92.56 97 PRO A N 1
ATOM 747 C CA . PRO A 1 97 ? -4.059 -3.238 -9.789 1 92.56 97 PRO A CA 1
ATOM 748 C C . PRO A 1 97 ? -5.008 -3.672 -8.672 1 92.56 97 PRO A C 1
ATOM 750 O O . PRO A 1 97 ? -6.07 -4.234 -8.945 1 92.56 97 PRO A O 1
ATOM 753 N N . LEU A 1 98 ? -4.594 -3.432 -7.469 1 91.06 98 LEU A N 1
ATOM 754 C CA . LEU A 1 98 ? -5.496 -3.6 -6.336 1 91.06 98 LEU A CA 1
ATOM 755 C C . LEU A 1 98 ? -6.758 -2.762 -6.512 1 91.06 98 LEU A C 1
ATOM 757 O O . LEU A 1 98 ? -6.688 -1.617 -6.965 1 91.06 98 LEU A O 1
ATOM 761 N N . SER A 1 99 ? -7.871 -3.363 -6.203 1 89.44 99 SER A N 1
ATOM 762 C CA . SER A 1 99 ? -9.133 -2.65 -6.391 1 89.44 99 SER A CA 1
ATOM 763 C C . SER A 1 99 ? -10.203 -3.16 -5.43 1 89.44 99 SER A C 1
ATOM 765 O O . SER A 1 99 ? -10.07 -4.25 -4.867 1 89.44 99 SER A O 1
ATOM 767 N N . VAL A 1 100 ? -11.148 -2.311 -5.25 1 86.12 100 VAL A N 1
ATOM 768 C CA . VAL A 1 100 ? -12.344 -2.637 -4.48 1 86.12 100 VAL A CA 1
ATOM 769 C C . VAL A 1 100 ? -13.586 -2.439 -5.348 1 86.12 100 VAL A C 1
ATOM 771 O O . VAL A 1 100 ? -13.773 -1.374 -5.938 1 86.12 100 VAL A O 1
ATOM 774 N N . GLN A 1 101 ? -14.281 -3.459 -5.422 1 87.81 101 GLN A N 1
ATOM 775 C CA . GLN A 1 101 ? -15.547 -3.367 -6.137 1 87.81 101 GLN A CA 1
ATOM 776 C C . GLN A 1 101 ? -16.703 -3.094 -5.176 1 87.81 101 GLN A C 1
ATOM 778 O O . GLN A 1 101 ? -16.844 -3.768 -4.152 1 87.81 101 GLN A O 1
ATOM 783 N N . VAL A 1 102 ? -17.469 -2.131 -5.52 1 87.75 102 VAL A N 1
ATOM 784 C CA . VAL A 1 102 ? -18.531 -1.706 -4.617 1 87.75 102 VAL A CA 1
ATOM 785 C C . VAL A 1 102 ? -19.859 -2.303 -5.07 1 87.75 102 VAL A C 1
ATOM 787 O O . VAL A 1 102 ? -20.328 -2.012 -6.172 1 87.75 102 VAL A O 1
ATOM 790 N N . GLY A 1 103 ? -20.359 -3.207 -4.27 1 87.31 103 GLY A N 1
ATOM 791 C CA . GLY A 1 103 ? -21.703 -3.746 -4.457 1 87.31 103 GLY A CA 1
ATOM 792 C C . GLY A 1 103 ? -22.719 -3.184 -3.48 1 87.31 103 GLY A C 1
ATOM 793 O O . GLY A 1 103 ? -22.375 -2.338 -2.648 1 87.31 103 GLY A O 1
ATOM 794 N N . GLY A 1 104 ? -23.953 -3.643 -3.602 1 85.19 104 GLY A N 1
ATOM 795 C CA . GLY A 1 104 ? -25.016 -3.148 -2.754 1 85.19 104 GLY A CA 1
ATOM 796 C C . GLY A 1 104 ? -24.797 -3.426 -1.28 1 85.19 104 GLY A C 1
ATOM 797 O O . GLY A 1 104 ? -25.047 -2.566 -0.435 1 85.19 104 GLY A O 1
ATOM 798 N N . ALA A 1 105 ? -24.281 -4.52 -0.97 1 86.56 105 ALA A N 1
ATOM 799 C CA . ALA A 1 105 ? -24.078 -4.922 0.42 1 86.56 105 ALA A CA 1
ATOM 800 C C . ALA A 1 105 ? -23.016 -4.047 1.095 1 86.56 105 ALA A C 1
ATOM 802 O O . ALA A 1 105 ? -22.922 -4.023 2.324 1 86.56 105 ALA A O 1
ATOM 803 N N . THR A 1 106 ? -22.25 -3.309 0.338 1 87.12 106 THR A N 1
ATOM 804 C CA . THR A 1 106 ? -21.141 -2.527 0.883 1 87.12 106 THR A CA 1
ATOM 805 C C . THR A 1 106 ? -21.609 -1.119 1.248 1 87.12 106 THR A C 1
ATOM 807 O O . THR A 1 106 ? -20.891 -0.381 1.923 1 87.12 106 THR A O 1
ATOM 810 N N . LEU A 1 107 ? -22.828 -0.768 0.867 1 86.69 107 LEU A N 1
ATOM 811 C CA . LEU A 1 107 ? -23.281 0.608 1.062 1 86.69 107 LEU A CA 1
ATOM 812 C C . LEU A 1 107 ? -23.266 0.98 2.541 1 86.69 107 LEU A C 1
ATOM 814 O O . LEU A 1 107 ? -23.828 0.263 3.371 1 86.69 107 LEU A O 1
ATOM 818 N N . GLY A 1 108 ? -22.594 2.109 2.842 1 89 108 GLY A N 1
ATOM 819 C CA . GLY A 1 108 ? -22.547 2.633 4.199 1 89 108 GLY A CA 1
ATOM 820 C C . GLY A 1 108 ? -21.438 2.029 5.039 1 89 108 GLY A C 1
ATOM 821 O O . GLY A 1 108 ? -21.297 2.363 6.219 1 89 108 GLY A O 1
ATOM 822 N N . ARG A 1 109 ? -20.719 1.168 4.445 1 90.88 109 ARG A N 1
ATOM 823 C CA . ARG A 1 109 ? -19.641 0.504 5.164 1 90.88 109 ARG A CA 1
ATOM 824 C C . ARG A 1 109 ? -18.297 1.173 4.875 1 90.88 109 ARG A C 1
ATOM 826 O O . ARG A 1 109 ? -18.219 2.043 4.008 1 90.88 109 ARG A O 1
ATOM 833 N N . ILE A 1 110 ? -17.312 0.877 5.668 1 89.75 110 ILE A N 1
ATOM 834 C CA . ILE A 1 110 ? -15.953 1.366 5.492 1 89.75 110 ILE A CA 1
ATOM 835 C C . ILE A 1 110 ? -15 0.188 5.277 1 89.75 110 ILE A C 1
ATOM 837 O O . ILE A 1 110 ? -15.047 -0.795 6.023 1 89.75 110 ILE A O 1
ATOM 841 N N . PHE A 1 111 ? -14.203 0.293 4.305 1 90 111 PHE A N 1
ATOM 842 C CA . PHE A 1 111 ? -13.305 -0.8 3.949 1 90 111 PHE A CA 1
ATOM 843 C C . PHE A 1 111 ? -11.852 -0.339 3.979 1 90 111 PHE A C 1
ATOM 845 O O . PHE A 1 111 ? -11.555 0.825 3.695 1 90 111 PHE A O 1
ATOM 852 N N . ASN A 1 112 ? -10.992 -1.304 4.273 1 89.5 112 ASN A N 1
ATOM 853 C CA . ASN A 1 112 ? -9.562 -1.018 4.133 1 89.5 112 ASN A CA 1
ATOM 854 C C . ASN A 1 112 ? -9.078 -1.264 2.707 1 89.5 112 ASN A C 1
ATOM 856 O O . ASN A 1 112 ? -9.883 -1.516 1.809 1 89.5 112 ASN A O 1
ATOM 860 N N . VAL A 1 113 ? -7.727 -1.124 2.484 1 84.06 113 VAL A N 1
ATOM 861 C CA . VAL A 1 113 ? -7.145 -1.161 1.146 1 84.06 113 VAL A CA 1
ATOM 862 C C . VAL A 1 113 ? -7.316 -2.555 0.546 1 84.06 113 VAL A C 1
ATOM 864 O O . VAL A 1 113 ? -7.254 -2.725 -0.673 1 84.06 113 VAL A O 1
ATOM 867 N N . LEU A 1 114 ? -7.555 -3.582 1.369 1 87.81 114 LEU A N 1
ATOM 868 C CA . LEU A 1 114 ? -7.711 -4.953 0.904 1 87.81 114 LEU A CA 1
ATOM 869 C C . LEU A 1 114 ? -9.18 -5.277 0.641 1 87.81 114 LEU A C 1
ATOM 871 O O . LEU A 1 114 ? -9.508 -6.391 0.233 1 87.81 114 LEU A O 1
ATOM 875 N N . GLY A 1 115 ? -10 -4.328 0.956 1 86.38 115 GLY A N 1
ATOM 876 C CA . GLY A 1 115 ? -11.414 -4.566 0.733 1 86.38 115 GLY A CA 1
ATOM 877 C C . GLY A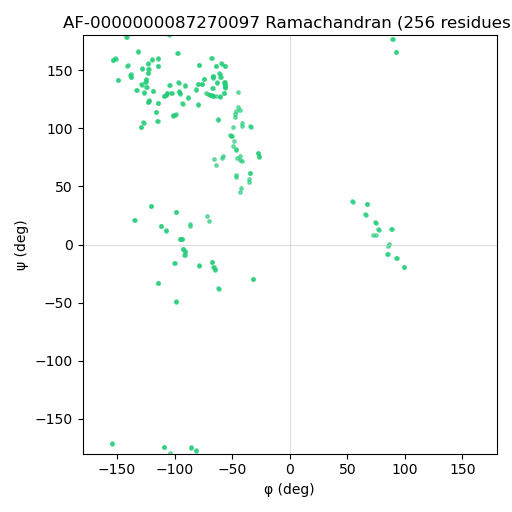 1 115 ? -12.109 -5.219 1.917 1 86.38 115 GLY A C 1
ATOM 878 O O . GLY A 1 115 ? -13.219 -5.727 1.791 1 86.38 115 GLY A O 1
ATOM 879 N N . GLU A 1 116 ? -11.523 -5.242 2.982 1 89.5 116 GLU A N 1
ATOM 880 C CA . GLU A 1 116 ? -12.125 -5.805 4.191 1 89.5 116 GLU A CA 1
ATOM 881 C C . GLU A 1 116 ? -12.867 -4.734 4.988 1 89.5 116 GLU A C 1
ATOM 883 O O . GLU A 1 116 ? -12.383 -3.607 5.125 1 89.5 116 GLU A O 1
ATOM 888 N N . PRO A 1 117 ? -14.047 -5.047 5.496 1 91.19 117 PRO A N 1
ATOM 889 C CA . PRO A 1 117 ? -14.727 -4.062 6.344 1 91.19 117 PRO A CA 1
ATOM 890 C C . PRO A 1 117 ? -13.945 -3.746 7.617 1 91.19 117 PRO A C 1
ATOM 892 O O . PRO A 1 117 ? -13.406 -4.652 8.258 1 91.19 117 PRO A O 1
ATOM 895 N N . ILE A 1 118 ? -13.93 -2.463 7.984 1 90.75 118 ILE A N 1
ATOM 896 C CA . ILE A 1 118 ? -13.18 -2.062 9.172 1 90.75 118 ILE A CA 1
ATOM 897 C C . ILE A 1 118 ? -14.023 -1.107 10.016 1 90.75 118 ILE A C 1
ATOM 899 O O . ILE A 1 118 ? -13.484 -0.285 10.758 1 90.75 118 ILE A O 1
ATOM 903 N N . ASP A 1 119 ? -15.289 -1.162 9.812 1 93.81 119 ASP A N 1
ATOM 904 C CA . ASP A 1 119 ? -16.188 -0.247 10.5 1 93.81 119 ASP A CA 1
ATOM 905 C C . ASP A 1 119 ? -16.766 -0.892 11.758 1 93.81 119 ASP A C 1
ATOM 907 O O . ASP A 1 119 ? -17.641 -0.319 12.414 1 93.81 119 ASP A O 1
ATOM 911 N N . ASN A 1 120 ? -16.359 -2.041 12.094 1 94.5 120 ASN A N 1
ATOM 912 C CA . ASN A 1 120 ? -16.781 -2.797 13.266 1 94.5 120 ASN A CA 1
ATOM 913 C C . ASN A 1 120 ? -18.25 -3.195 13.18 1 94.5 120 ASN A C 1
ATOM 915 O O . ASN A 1 120 ? -18.906 -3.365 14.211 1 94.5 120 ASN A O 1
ATOM 919 N N . LEU A 1 121 ? -18.828 -3.32 12.023 1 94.19 121 LEU A N 1
ATOM 920 C CA . LEU A 1 121 ? -20.219 -3.689 11.828 1 94.19 121 LEU A CA 1
ATOM 921 C C . LEU A 1 121 ? -20.344 -5.117 11.305 1 94.19 121 LEU A C 1
ATOM 923 O O . LEU A 1 121 ? -21.391 -5.516 10.805 1 94.19 121 LEU A O 1
ATOM 927 N N . GLY A 1 122 ? -19.312 -5.949 11.312 1 92.38 122 GLY A N 1
ATOM 928 C CA . GLY A 1 122 ? -19.312 -7.336 10.883 1 92.38 122 GLY A CA 1
ATOM 929 C C . GLY A 1 122 ? -18.984 -7.496 9.406 1 92.38 122 GLY A C 1
ATOM 930 O O . GLY A 1 122 ? -18.734 -6.508 8.711 1 92.38 122 GLY A O 1
ATOM 931 N N . PRO A 1 123 ? -18.906 -8.797 8.977 1 90.88 123 PRO A N 1
ATOM 932 C CA . PRO A 1 123 ? -18.578 -9.062 7.57 1 90.88 123 PRO A CA 1
ATOM 933 C C . PRO A 1 123 ? -19.672 -8.609 6.613 1 90.88 123 PRO A C 1
ATOM 935 O O . PRO A 1 123 ? -20.812 -8.375 7.035 1 90.88 123 PRO A O 1
ATOM 938 N N . VAL A 1 124 ? -19.25 -8.141 5.449 1 86.94 124 VAL A N 1
ATOM 939 C CA . VAL A 1 124 ? -20.188 -7.812 4.383 1 86.94 124 VAL A CA 1
ATOM 940 C C . VAL A 1 124 ? -20.359 -9.016 3.455 1 86.94 124 VAL A C 1
ATOM 942 O O . VAL A 1 124 ? -19.391 -9.711 3.141 1 86.94 124 VAL A O 1
ATOM 945 N N . ASP A 1 125 ? -21.469 -9.547 3.252 1 71.88 125 ASP A N 1
ATOM 946 C CA . ASP A 1 125 ? -21.734 -10.68 2.371 1 71.88 125 ASP A CA 1
ATOM 947 C C . ASP A 1 125 ? -21.312 -10.375 0.938 1 71.88 125 ASP A C 1
ATOM 949 O O . ASP A 1 125 ? -21.859 -9.469 0.301 1 71.88 125 ASP A O 1
ATOM 953 N N . SER A 1 126 ? -19.984 -10.398 0.754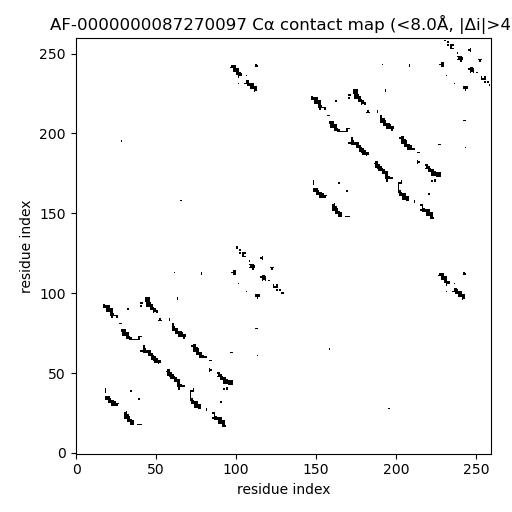 1 58.31 126 SER A N 1
ATOM 954 C CA . SER A 1 126 ? -19.453 -10.086 -0.572 1 58.31 126 SER A CA 1
ATOM 955 C C . SER A 1 126 ? -19.734 -11.211 -1.559 1 58.31 126 SER A C 1
ATOM 957 O O . SER A 1 126 ? -18.844 -11.656 -2.275 1 58.31 126 SER A O 1
ATOM 959 N N . SER A 1 127 ? -20.656 -12.031 -1.463 1 46.91 127 SER A N 1
ATOM 960 C CA . SER A 1 127 ? -20.828 -12.898 -2.621 1 46.91 127 SER A CA 1
ATOM 961 C C . SER A 1 127 ? -20.453 -12.188 -3.914 1 46.91 127 SER A C 1
ATOM 963 O O . SER A 1 127 ? -20.297 -12.828 -4.957 1 46.91 127 SER A O 1
ATOM 965 N N . ALA A 1 128 ? -20.609 -10.898 -3.982 1 38.78 128 ALA A N 1
ATOM 966 C CA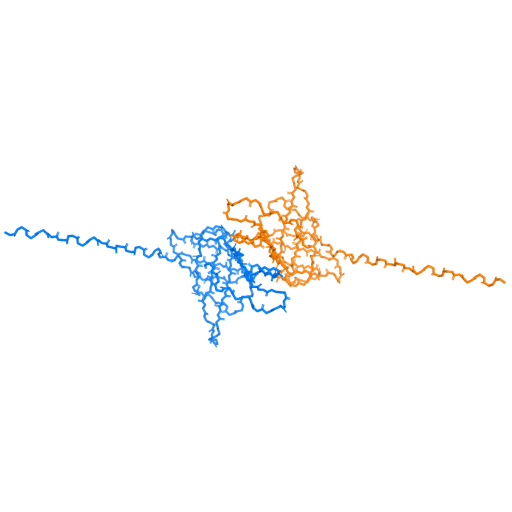 . ALA A 1 128 ? -20.391 -10.383 -5.328 1 38.78 128 ALA A CA 1
ATOM 967 C C . ALA A 1 128 ? -18.906 -10.094 -5.562 1 38.78 128 ALA A C 1
ATOM 969 O O . ALA A 1 128 ? -18.469 -8.945 -5.469 1 38.78 128 ALA A O 1
ATOM 970 N N . THR A 1 129 ? -18.078 -10.695 -4.617 1 38.34 129 THR A N 1
ATOM 971 C CA . THR A 1 129 ? -16.719 -10.461 -5.105 1 38.34 129 THR A CA 1
ATOM 972 C C . THR A 1 129 ? -16.625 -10.742 -6.602 1 38.34 129 THR A C 1
ATOM 974 O O . THR A 1 129 ? -17.141 -11.758 -7.082 1 38.34 129 THR A O 1
ATOM 977 N N . TYR A 1 130 ? -16.016 -9.773 -7.344 1 31.84 130 TYR A N 1
ATOM 978 C CA . TYR A 1 130 ? -15.727 -9.961 -8.758 1 31.84 130 TYR A CA 1
ATOM 979 C C . TYR A 1 130 ? -14.836 -11.188 -8.977 1 31.84 130 TYR A C 1
ATOM 981 O O . TYR A 1 130 ? -14.055 -11.555 -8.094 1 31.84 130 TYR A O 1
ATOM 989 N N . MET B 1 1 ? -23.609 44.5 46.125 1 32.59 1 MET B N 1
ATOM 990 C CA . MET B 1 1 ? -23.688 44.219 44.719 1 32.59 1 MET B CA 1
ATOM 991 C C . MET B 1 1 ? -22.516 43.344 44.281 1 32.59 1 MET B C 1
ATOM 993 O O . MET B 1 1 ? -21.406 43.844 44.094 1 32.59 1 MET B O 1
ATOM 997 N N . ARG B 1 2 ? -22.438 42.031 44.75 1 38 2 ARG B N 1
ATOM 998 C CA . ARG B 1 2 ? -21.359 41.062 44.594 1 38 2 ARG B CA 1
ATOM 999 C C . ARG B 1 2 ? -21.172 40.656 43.125 1 38 2 ARG B C 1
ATOM 1001 O O . ARG B 1 2 ? -22.062 40.031 42.531 1 38 2 ARG B O 1
ATOM 1008 N N . THR B 1 3 ? -20.594 41.562 42.312 1 38.47 3 THR B N 1
ATOM 1009 C CA . THR B 1 3 ? -20.312 41.25 40.938 1 38.47 3 THR B CA 1
ATOM 1010 C C . THR B 1 3 ? -19.609 39.906 40.812 1 38.47 3 THR B C 1
ATOM 1012 O O . THR B 1 3 ? -18.578 39.688 41.438 1 38.47 3 THR B O 1
ATOM 1015 N N . ASN B 1 4 ? -20.328 38.781 40.688 1 42.06 4 ASN B N 1
ATOM 1016 C CA . ASN B 1 4 ? -19.828 37.438 40.375 1 42.06 4 ASN B CA 1
ATOM 1017 C C . ASN B 1 4 ? -18.922 37.438 39.156 1 42.06 4 ASN B C 1
ATOM 1019 O O . ASN B 1 4 ? -19.328 37.844 38.094 1 42.06 4 ASN B O 1
ATOM 1023 N N . PRO B 1 5 ? -17.562 37.562 39.281 1 46.5 5 PRO B N 1
ATOM 1024 C CA . PRO B 1 5 ? -16.703 37.5 38.125 1 46.5 5 PRO B CA 1
ATOM 1025 C C . PRO B 1 5 ? -17.016 36.281 37.219 1 46.5 5 PRO B C 1
ATOM 1027 O O . PRO B 1 5 ? -17.344 35.219 37.719 1 46.5 5 PRO B O 1
ATOM 1030 N N . THR B 1 6 ? -17.75 36.469 36.094 1 42.38 6 THR B N 1
ATOM 1031 C CA . THR B 1 6 ? -17.938 35.531 35.031 1 42.38 6 THR B CA 1
ATOM 1032 C C . THR B 1 6 ? -16.609 34.875 34.625 1 42.38 6 THR B C 1
ATOM 1034 O O . THR B 1 6 ? -15.672 35.562 34.25 1 42.38 6 THR B O 1
ATOM 1037 N N . THR B 1 7 ? -16.078 33.969 35.406 1 43.09 7 THR B N 1
ATOM 1038 C CA . THR B 1 7 ? -14.961 33.156 34.969 1 43.09 7 THR B CA 1
ATOM 1039 C C . THR B 1 7 ? -15.211 32.594 33.562 1 43.09 7 THR B C 1
ATOM 1041 O O . THR B 1 7 ? -16.234 31.969 33.312 1 43.09 7 THR B O 1
ATOM 1044 N N . SER B 1 8 ? -14.922 33.469 32.531 1 44.06 8 SER B N 1
ATOM 1045 C CA . SER B 1 8 ? -14.977 32.938 31.156 1 44.06 8 SER B CA 1
ATOM 1046 C C . SER B 1 8 ? -14.352 31.547 31.078 1 44.06 8 SER B C 1
ATOM 1048 O O . SER B 1 8 ? -13.305 31.297 31.672 1 44.06 8 SER B O 1
ATOM 1050 N N . PRO B 1 9 ? -15.141 30.516 30.984 1 45.47 9 PRO B N 1
ATOM 1051 C CA . PRO B 1 9 ? -14.562 29.172 30.781 1 45.47 9 PRO B CA 1
ATOM 1052 C C . PRO B 1 9 ? -13.516 29.156 29.672 1 45.47 9 PRO B C 1
ATOM 1054 O O . PRO B 1 9 ? -13.641 29.875 28.688 1 45.47 9 PRO B O 1
ATOM 1057 N N . PRO B 1 10 ? -12.188 28.984 30 1 42.78 10 PRO B N 1
ATOM 1058 C CA . PRO B 1 10 ? -11.234 28.797 28.906 1 42.78 10 PRO B CA 1
ATOM 1059 C C . PRO B 1 10 ? -11.758 27.875 27.812 1 42.78 10 PRO B C 1
ATOM 1061 O O . PRO B 1 10 ? -12.141 26.734 28.094 1 42.78 10 PRO B O 1
ATOM 1064 N N . GLY B 1 11 ? -12.703 28.234 26.984 1 40.97 11 GLY B N 1
ATOM 1065 C CA . GLY B 1 11 ? -12.938 27.422 25.812 1 40.97 11 GLY B CA 1
ATOM 1066 C C . GLY B 1 11 ? -11.656 26.984 25.125 1 40.97 11 GLY B C 1
ATOM 1067 O O . GLY B 1 11 ? -11.156 27.672 24.234 1 40.97 11 GLY B O 1
ATOM 1068 N N . VAL B 1 12 ? -10.633 26.516 25.828 1 39.78 12 VAL B N 1
ATOM 1069 C CA . VAL B 1 12 ? -9.508 25.938 25.109 1 39.78 12 VAL B CA 1
ATOM 1070 C C . VAL B 1 12 ? -10.031 24.984 24.031 1 39.78 12 VAL B C 1
ATOM 1072 O O . VAL B 1 12 ? -10.57 23.922 24.359 1 39.78 12 VAL B O 1
ATOM 1075 N N . SER B 1 13 ? -10.797 25.391 23.094 1 41.31 13 SER B N 1
ATOM 1076 C CA . SER B 1 13 ? -10.922 24.562 21.891 1 41.31 13 SER B CA 1
ATOM 1077 C C . SER B 1 13 ? -9.602 23.859 21.562 1 41.31 13 SER B C 1
ATOM 1079 O O . SER B 1 13 ? -8.648 24.5 21.125 1 41.31 13 SER B O 1
ATOM 1081 N N . THR B 1 14 ? -9.023 23.016 22.359 1 41.84 14 THR B N 1
ATOM 1082 C CA . THR B 1 14 ? -7.906 22.156 22 1 41.84 14 THR B CA 1
ATOM 1083 C C . THR B 1 14 ? -8.023 21.688 20.547 1 41.84 14 THR B C 1
ATOM 1085 O O . THR B 1 14 ? -8.898 20.906 20.219 1 41.84 14 THR B O 1
ATOM 1088 N N . ILE B 1 15 ? -8.117 22.531 19.562 1 45.06 15 ILE B N 1
ATOM 1089 C CA . ILE B 1 15 ? -7.902 22.062 18.203 1 45.06 15 ILE B CA 1
ATOM 1090 C C . ILE B 1 15 ? -6.957 20.859 18.219 1 45.06 15 ILE B C 1
ATOM 1092 O O . ILE B 1 15 ? -5.836 20.953 18.719 1 45.06 15 ILE B O 1
ATOM 1096 N N . GLU B 1 16 ? -7.445 19.688 18.547 1 49.88 16 GLU B N 1
ATOM 1097 C CA . GLU B 1 16 ? -6.562 18.531 18.438 1 49.88 16 GLU B CA 1
ATOM 1098 C C . GLU B 1 16 ? -5.484 18.75 17.391 1 49.88 16 GLU B C 1
ATOM 1100 O O . GLU B 1 16 ? -5.789 19 16.219 1 49.88 16 GLU B O 1
ATOM 1105 N N . GLU B 1 17 ? -4.5 19.5 17.688 1 60.31 17 GLU B N 1
ATOM 1106 C CA . GLU B 1 17 ? -3.322 19.797 16.875 1 60.31 17 GLU B CA 1
ATOM 1107 C C . GLU B 1 17 ? -2.92 18.578 16.047 1 60.31 17 GLU B C 1
ATOM 1109 O O . GLU B 1 17 ? -2.795 17.469 16.562 1 60.31 17 GLU B O 1
ATOM 1114 N N . LYS B 1 18 ? -3.285 18.609 14.711 1 72.31 18 LYS B N 1
ATOM 1115 C CA . LYS B 1 18 ? -2.838 17.609 13.758 1 72.31 18 LYS B CA 1
ATOM 1116 C C . LYS B 1 18 ? -1.354 17.297 13.945 1 72.31 18 LYS B C 1
ATOM 1118 O O . LYS B 1 18 ? -0.545 18.203 14.141 1 72.31 18 LYS B O 1
ATOM 1123 N N . SER B 1 19 ? -1.013 16.109 14.305 1 87.12 19 SER B N 1
ATOM 1124 C CA . SER B 1 19 ? 0.388 15.695 14.352 1 87.12 19 SER B CA 1
ATOM 1125 C C . SER B 1 19 ? 1.028 15.766 12.969 1 87.12 19 SER B C 1
ATOM 1127 O O . SER B 1 19 ? 0.59 15.078 12.039 1 87.12 19 SER B O 1
ATOM 1129 N N . THR B 1 20 ? 1.896 16.797 12.852 1 96.12 20 THR B N 1
ATOM 1130 C CA . THR B 1 20 ? 2.57 17.016 11.578 1 96.12 20 THR B CA 1
ATOM 1131 C C . THR B 1 20 ? 4.051 16.656 11.68 1 96.12 20 THR B C 1
ATOM 1133 O O . THR B 1 20 ? 4.723 17.047 12.633 1 96.12 20 THR B O 1
ATOM 1136 N N . GLY B 1 21 ? 4.465 15.805 10.742 1 98.06 21 GLY B N 1
ATOM 1137 C CA . GLY B 1 21 ? 5.871 15.469 10.594 1 98.06 21 GLY B CA 1
ATOM 1138 C C . GLY B 1 21 ? 6.492 16.062 9.336 1 98.06 21 GLY B C 1
ATOM 1139 O O . GLY B 1 21 ? 5.898 16.922 8.688 1 98.06 21 GLY B O 1
ATOM 1140 N N . ARG B 1 22 ? 7.754 15.633 9.172 1 98.5 22 ARG B N 1
ATOM 1141 C CA . ARG B 1 22 ? 8.477 16.078 7.98 1 98.5 22 ARG B CA 1
ATOM 1142 C C . ARG B 1 22 ? 9.266 14.93 7.359 1 98.5 22 ARG B C 1
ATOM 1144 O O . ARG B 1 22 ? 9.82 14.094 8.078 1 98.5 22 ARG B O 1
ATOM 1151 N N . ILE B 1 23 ? 9.312 14.961 6.035 1 98.69 23 ILE B N 1
ATOM 1152 C CA . ILE B 1 23 ? 10.094 13.953 5.328 1 98.69 23 ILE B CA 1
ATOM 1153 C C . ILE B 1 23 ? 11.578 14.148 5.621 1 98.69 23 ILE B C 1
ATOM 1155 O O . ILE B 1 23 ? 12.125 15.227 5.383 1 98.69 23 ILE B O 1
ATOM 1159 N N . ASP B 1 24 ? 12.227 13.047 6.051 1 98.38 24 ASP B N 1
ATOM 1160 C CA . ASP B 1 24 ? 13.664 13.047 6.312 1 98.38 24 ASP B CA 1
ATOM 1161 C C . ASP B 1 24 ? 14.438 12.469 5.133 1 98.38 24 ASP B C 1
ATOM 1163 O O . ASP B 1 24 ? 15.492 12.984 4.766 1 98.38 24 ASP B O 1
ATOM 1167 N N . GLN B 1 25 ? 13.984 11.352 4.707 1 98.06 25 GLN B N 1
ATOM 1168 C CA . GLN B 1 25 ? 14.641 10.594 3.648 1 98.06 25 GLN B CA 1
ATOM 1169 C C . GLN B 1 25 ? 13.625 10.023 2.664 1 98.06 25 GLN B C 1
ATOM 1171 O O . GLN B 1 25 ? 12.516 9.656 3.055 1 98.06 25 GLN B O 1
ATOM 1176 N N . ILE B 1 26 ? 14.023 9.945 1.435 1 97.69 26 ILE B N 1
ATOM 1177 C CA . ILE B 1 26 ? 13.219 9.328 0.39 1 97.69 26 ILE B CA 1
ATOM 1178 C C . ILE B 1 26 ? 13.938 8.102 -0.159 1 97.69 26 ILE B C 1
ATOM 1180 O O . ILE B 1 26 ? 15.031 8.211 -0.724 1 97.69 26 ILE B O 1
ATOM 1184 N N . ILE B 1 27 ? 13.344 7.02 0.079 1 93.44 27 ILE B N 1
ATOM 1185 C CA . ILE B 1 27 ? 13.812 5.727 -0.412 1 93.44 27 ILE B CA 1
ATOM 1186 C C . ILE B 1 27 ? 12.68 5.016 -1.148 1 93.44 27 ILE B C 1
ATOM 1188 O O . ILE B 1 27 ? 11.758 4.488 -0.521 1 93.44 27 ILE B O 1
ATOM 1192 N N . ARG B 1 28 ? 12.68 4.938 -2.363 1 88.81 28 ARG B N 1
ATOM 1193 C CA . ARG B 1 28 ? 11.555 4.41 -3.135 1 88.81 28 ARG B CA 1
ATOM 1194 C C . ARG B 1 28 ? 11.359 2.922 -2.859 1 88.81 28 ARG B C 1
ATOM 1196 O O . ARG B 1 28 ? 12.297 2.135 -2.949 1 88.81 28 ARG B O 1
ATOM 1203 N N . PRO B 1 29 ? 10.164 2.674 -2.525 1 93.75 29 PRO B N 1
ATOM 1204 C CA . PRO B 1 29 ? 8.93 3.463 -2.48 1 93.75 29 PRO B CA 1
ATOM 1205 C C . PRO B 1 29 ? 8.609 3.979 -1.08 1 93.75 29 PRO B C 1
ATOM 1207 O O . PRO B 1 29 ? 7.445 4.23 -0.762 1 93.75 29 PRO B O 1
ATOM 1210 N N . MET B 1 30 ? 9.539 4.172 -0.29 1 96.38 30 MET B N 1
ATOM 1211 C CA . MET B 1 30 ? 9.312 4.5 1.114 1 96.38 30 MET B CA 1
ATOM 1212 C C . MET B 1 30 ? 9.797 5.914 1.426 1 96.38 30 MET B C 1
ATOM 1214 O O . MET B 1 30 ? 10.539 6.508 0.646 1 96.38 30 MET B O 1
ATOM 1218 N N . LEU B 1 31 ? 9.297 6.418 2.479 1 98.25 31 LEU B N 1
ATOM 1219 C CA . LEU B 1 31 ? 9.766 7.645 3.119 1 98.25 31 LEU B CA 1
ATOM 1220 C C . LEU B 1 31 ? 10.109 7.391 4.582 1 98.25 31 LEU B C 1
ATOM 1222 O O . LEU B 1 31 ? 9.398 6.664 5.277 1 98.25 31 LEU B O 1
ATOM 1226 N N . ASP B 1 32 ? 11.141 8.008 5.043 1 98.5 32 ASP B N 1
ATOM 1227 C CA . ASP B 1 32 ? 11.32 8.211 6.477 1 98.5 32 ASP B CA 1
ATOM 1228 C C . ASP B 1 32 ? 10.82 9.594 6.902 1 98.5 32 ASP B C 1
ATOM 1230 O O . ASP B 1 32 ? 11.164 10.602 6.277 1 98.5 32 ASP B O 1
ATOM 1234 N N . VAL B 1 33 ? 10.047 9.602 7.938 1 98.75 33 VAL B N 1
ATOM 1235 C CA . VAL B 1 33 ? 9.391 10.828 8.375 1 98.75 33 VAL B CA 1
ATOM 1236 C C . VAL B 1 33 ? 9.648 11.055 9.859 1 98.75 33 VAL B C 1
ATOM 1238 O O . VAL B 1 33 ? 9.516 10.141 10.664 1 98.75 33 VAL B O 1
ATOM 1241 N N . THR B 1 34 ? 9.922 12.242 10.227 1 98.56 34 THR B N 1
ATOM 1242 C CA . THR B 1 34 ? 10.133 12.617 11.617 1 98.56 34 THR B CA 1
ATOM 1243 C C . THR B 1 34 ? 8.922 13.375 12.156 1 98.56 34 THR B C 1
ATOM 1245 O O . THR B 1 34 ? 8.359 14.234 11.477 1 98.56 34 THR B O 1
ATOM 1248 N N . PHE B 1 35 ? 8.562 13.031 13.352 1 98.44 35 PHE B N 1
ATOM 1249 C CA . PHE B 1 35 ? 7.461 13.703 14.031 1 98.44 35 PHE B CA 1
ATOM 1250 C C . PHE B 1 35 ? 7.938 14.359 15.32 1 98.44 35 PHE B C 1
ATOM 1252 O O . PHE B 1 35 ? 9.016 14.031 15.828 1 98.44 35 PHE B O 1
ATOM 1259 N N . PRO B 1 36 ? 7.133 15.359 15.789 1 96.19 36 PRO B N 1
ATOM 1260 C CA . PRO B 1 36 ? 7.43 15.852 17.125 1 96.19 36 PRO B CA 1
ATOM 1261 C C . PRO B 1 36 ? 7.352 14.766 18.203 1 96.19 36 PRO B C 1
ATOM 1263 O O . PRO B 1 36 ? 6.637 13.773 18.016 1 96.19 36 PRO B O 1
ATOM 1266 N N . PRO B 1 37 ? 8.086 15.055 19.266 1 92.75 37 PRO B N 1
ATOM 1267 C CA . PRO B 1 37 ? 8.047 14.07 20.344 1 92.75 37 PRO B CA 1
ATOM 1268 C C . PRO B 1 37 ? 6.633 13.789 20.828 1 92.75 37 PRO B C 1
ATOM 1270 O O . PRO B 1 37 ? 5.805 14.703 20.906 1 92.75 37 PRO B O 1
ATOM 1273 N N . ASP B 1 38 ? 6.211 12.578 21.141 1 90.81 38 ASP B N 1
ATOM 1274 C CA . ASP B 1 38 ? 4.969 12.086 21.719 1 90.81 38 ASP B CA 1
ATOM 1275 C C . ASP B 1 38 ? 3.82 12.156 20.719 1 90.81 38 ASP B C 1
ATOM 1277 O O . ASP B 1 38 ? 2.652 12.055 21.094 1 90.81 38 ASP B O 1
ATOM 1281 N N . LYS B 1 39 ? 4.164 12.469 19.484 1 94.75 39 LYS B N 1
ATOM 1282 C CA . LYS B 1 39 ? 3.119 12.531 18.469 1 94.75 39 LYS B CA 1
ATOM 1283 C C . LYS B 1 39 ? 3.395 11.547 17.344 1 94.75 39 LYS B C 1
ATOM 1285 O O . LYS B 1 39 ? 3.154 11.859 16.172 1 94.75 39 LYS B O 1
ATOM 1290 N N . LEU B 1 40 ? 3.947 10.508 17.656 1 96.94 40 LEU B N 1
ATOM 1291 C CA . LEU B 1 40 ? 4.285 9.508 16.641 1 96.94 40 LEU B CA 1
ATOM 1292 C C . LEU B 1 40 ? 3.033 8.797 16.141 1 96.94 40 LEU B C 1
ATOM 1294 O O . LEU B 1 40 ? 2.197 8.359 16.938 1 96.94 40 LEU B O 1
ATOM 1298 N N . PRO B 1 41 ? 2.887 8.727 14.891 1 97.5 41 PRO B N 1
ATOM 1299 C CA . PRO B 1 41 ? 1.761 7.945 14.367 1 97.5 41 PRO B CA 1
ATOM 1300 C C . PRO B 1 41 ? 1.865 6.461 14.695 1 97.5 41 PRO B C 1
ATOM 1302 O O . PRO B 1 41 ? 2.969 5.941 14.883 1 97.5 41 PRO B O 1
ATOM 1305 N N . TYR B 1 42 ? 0.752 5.828 14.758 1 95.25 42 TYR B N 1
ATOM 1306 C CA . TYR B 1 42 ? 0.721 4.383 14.945 1 95.25 42 TYR B CA 1
ATOM 1307 C C . TYR B 1 42 ? 1.012 3.656 13.633 1 95.25 42 TYR B C 1
ATOM 1309 O O . TYR B 1 42 ? 0.775 4.195 12.555 1 95.25 42 TYR B O 1
ATOM 1317 N N . ILE B 1 43 ? 1.506 2.475 13.773 1 94.62 43 ILE B N 1
ATOM 1318 C CA . ILE B 1 43 ? 1.683 1.604 12.617 1 94.62 43 ILE B CA 1
ATOM 1319 C C . ILE B 1 43 ? 0.349 1.429 11.891 1 94.62 43 ILE B C 1
ATOM 1321 O O . ILE B 1 43 ? -0.697 1.29 12.531 1 94.62 43 ILE B O 1
ATOM 1325 N N . TYR B 1 44 ? 0.328 1.528 10.594 1 93 44 TYR B N 1
ATOM 1326 C CA . TYR B 1 44 ? -0.786 1.345 9.672 1 93 44 TYR B CA 1
ATOM 1327 C C . TYR B 1 44 ? -1.592 2.631 9.523 1 93 44 TYR B C 1
ATOM 1329 O O . TYR B 1 44 ? -2.479 2.721 8.672 1 93 44 TYR B O 1
ATOM 1337 N N . ASN B 1 45 ? -1.295 3.641 10.328 1 95.56 45 ASN B N 1
ATOM 1338 C CA . ASN B 1 45 ? -1.955 4.91 10.047 1 95.56 45 ASN B CA 1
ATOM 1339 C C . ASN B 1 45 ? -1.614 5.422 8.648 1 95.56 45 ASN B C 1
ATOM 1341 O O . ASN B 1 45 ? -0.488 5.254 8.18 1 95.56 45 ASN B O 1
ATOM 1345 N N . ALA B 1 46 ? -2.639 6.047 8.07 1 96.31 46 ALA B N 1
ATOM 1346 C CA . ALA B 1 46 ? -2.404 6.781 6.828 1 96.31 46 ALA B CA 1
ATOM 1347 C C . ALA B 1 46 ? -1.815 8.156 7.109 1 96.31 46 ALA B C 1
ATOM 1349 O O . ALA B 1 46 ? -2.248 8.852 8.031 1 96.31 46 ALA B O 1
ATOM 1350 N N . LEU B 1 47 ? -0.783 8.5 6.367 1 97.94 47 LEU B N 1
ATOM 1351 C CA . LEU B 1 47 ? -0.215 9.844 6.352 1 97.94 47 LEU B CA 1
ATOM 1352 C C . LEU B 1 47 ? -0.399 10.492 4.984 1 97.94 47 LEU B C 1
ATOM 1354 O O . LEU B 1 47 ? -0.451 9.797 3.965 1 97.94 47 LEU B O 1
ATOM 1358 N N . VAL B 1 48 ? -0.444 11.844 4.98 1 97.94 48 VAL B N 1
ATOM 1359 C CA . VAL B 1 48 ? -0.661 12.547 3.721 1 97.94 48 VAL B CA 1
ATOM 1360 C C . VAL B 1 48 ? 0.344 13.688 3.586 1 97.94 48 VAL B C 1
ATOM 1362 O O . VAL B 1 48 ? 0.599 14.414 4.547 1 97.94 48 VAL B O 1
ATOM 1365 N N . VAL B 1 49 ? 0.924 13.742 2.439 1 97.88 49 VAL B N 1
ATOM 1366 C CA . VAL B 1 49 ? 1.719 14.898 2.039 1 97.88 49 VAL B CA 1
ATOM 1367 C C . VAL B 1 49 ? 0.91 15.781 1.091 1 97.88 49 VAL B C 1
ATOM 1369 O O . VAL B 1 49 ? 0.561 15.359 -0.013 1 97.88 49 VAL B O 1
ATOM 1372 N N . GLN B 1 50 ? 0.56 16.906 1.557 1 96.12 50 GLN B N 1
ATOM 1373 C CA . GLN B 1 50 ? -0.104 17.906 0.741 1 96.12 50 GLN B CA 1
ATOM 1374 C C . GLN B 1 50 ? 0.77 19.156 0.588 1 96.12 50 GLN B C 1
ATOM 1376 O O . GLN B 1 50 ? 0.953 19.906 1.544 1 96.12 50 GLN B O 1
ATOM 1381 N N . SER B 1 51 ? 1.284 19.25 -0.575 1 95.38 51 SER B N 1
ATOM 1382 C CA . SER B 1 51 ? 2.229 20.328 -0.821 1 95.38 51 SER B CA 1
ATOM 1383 C C . SER B 1 51 ? 2.266 20.703 -2.299 1 95.38 51 SER B C 1
ATOM 1385 O O . SER B 1 51 ? 1.324 20.422 -3.041 1 95.38 51 SER B O 1
ATOM 1387 N N . ARG B 1 52 ? 3.234 21.562 -2.609 1 94.5 52 ARG B N 1
ATOM 1388 C CA . ARG B 1 52 ? 3.529 21.938 -3.988 1 94.5 52 ARG B CA 1
ATOM 1389 C C . ARG B 1 52 ? 4.996 21.688 -4.32 1 94.5 52 ARG B C 1
ATOM 1391 O O . ARG B 1 52 ? 5.875 21.875 -3.477 1 94.5 52 ARG B O 1
ATOM 1398 N N . ASP B 1 53 ? 5.086 21.188 -5.555 1 91.5 53 ASP B N 1
ATOM 1399 C CA . ASP B 1 53 ? 6.477 20.984 -5.941 1 91.5 53 ASP B CA 1
ATOM 1400 C C . ASP B 1 53 ? 7.105 22.281 -6.426 1 91.5 53 ASP B C 1
ATOM 1402 O O . ASP B 1 53 ? 6.496 23.359 -6.324 1 91.5 53 ASP B O 1
ATOM 1406 N N . THR B 1 54 ? 8.367 22.219 -6.871 1 90.19 54 THR B N 1
ATOM 1407 C CA . THR B 1 54 ? 9.133 23.391 -7.258 1 90.19 54 THR B CA 1
ATOM 1408 C C . THR B 1 54 ? 8.516 24.062 -8.484 1 90.19 54 THR B C 1
ATOM 1410 O O . THR B 1 54 ? 8.766 25.234 -8.75 1 90.19 54 THR B O 1
ATOM 1413 N N . ALA B 1 55 ? 7.77 23.375 -9.227 1 93.31 55 ALA B N 1
ATOM 1414 C CA . ALA B 1 55 ? 7.086 23.922 -10.398 1 93.31 55 ALA B CA 1
ATOM 1415 C C . ALA B 1 55 ? 5.672 24.375 -10.047 1 93.31 55 ALA B C 1
ATOM 1417 O O . ALA B 1 55 ? 4.863 24.656 -10.93 1 93.31 55 ALA B O 1
ATOM 1418 N N . ASP B 1 56 ? 5.273 24.328 -8.758 1 93.12 56 ASP B N 1
ATOM 1419 C CA . ASP B 1 56 ? 4.008 24.812 -8.211 1 93.12 56 ASP B CA 1
ATOM 1420 C C . ASP B 1 56 ? 2.875 23.828 -8.523 1 93.12 56 ASP B C 1
ATOM 1422 O O . ASP B 1 56 ? 1.701 24.203 -8.5 1 93.12 56 ASP B O 1
ATOM 1426 N N . LYS B 1 57 ? 3.285 22.719 -8.938 1 94.38 57 LYS B N 1
ATOM 1427 C CA . LYS B 1 57 ? 2.293 21.672 -9.125 1 94.38 57 LYS B CA 1
ATOM 1428 C C . LYS B 1 57 ? 1.873 21.062 -7.789 1 94.38 57 LYS B C 1
ATOM 1430 O O . LYS B 1 57 ? 2.715 20.812 -6.922 1 94.38 57 LYS B O 1
ATOM 1435 N N . GLN B 1 58 ? 0.604 20.828 -7.668 1 95.88 58 GLN B N 1
ATOM 1436 C CA . GLN B 1 58 ? 0.071 20.25 -6.441 1 95.88 58 GLN B CA 1
ATOM 1437 C C . GLN B 1 58 ? 0.554 18.812 -6.258 1 95.88 58 GLN B C 1
ATOM 1439 O O . GLN B 1 58 ? 0.555 18.031 -7.207 1 95.88 58 GLN B O 1
ATOM 1444 N N . ILE B 1 59 ? 0.969 18.547 -5.051 1 95.44 59 ILE B N 1
ATOM 1445 C CA . ILE B 1 59 ? 1.379 17.203 -4.648 1 95.44 59 ILE B CA 1
ATOM 1446 C C . ILE B 1 59 ? 0.414 16.672 -3.598 1 95.44 59 ILE B C 1
ATOM 1448 O O . ILE B 1 59 ? 0.116 17.344 -2.611 1 95.44 59 ILE B O 1
ATOM 1452 N N . ASN B 1 60 ? -0.189 15.625 -3.822 1 95.62 60 ASN B N 1
ATOM 1453 C CA . ASN B 1 60 ? -1.001 14.867 -2.871 1 95.62 60 ASN B CA 1
ATOM 1454 C C . ASN B 1 60 ? -0.611 13.398 -2.848 1 95.62 60 ASN B C 1
ATOM 1456 O O . ASN B 1 60 ? -0.979 12.641 -3.748 1 95.62 60 ASN B O 1
ATOM 1460 N N . VAL B 1 61 ? 0.172 13 -1.826 1 96.69 61 VAL B N 1
ATOM 1461 C CA . VAL B 1 61 ? 0.664 11.633 -1.722 1 96.69 61 VAL B CA 1
ATOM 1462 C C . VAL B 1 61 ? 0.227 11.023 -0.39 1 96.69 61 VAL B C 1
ATOM 1464 O O . VAL B 1 61 ? 0.489 11.594 0.673 1 96.69 61 VAL B O 1
ATOM 1467 N N . THR B 1 62 ? -0.476 9.914 -0.491 1 96.19 62 THR B N 1
ATOM 1468 C CA . THR B 1 62 ? -0.87 9.172 0.698 1 96.19 62 THR B CA 1
ATOM 1469 C C . THR B 1 62 ? 0.104 8.023 0.964 1 96.19 62 THR B C 1
ATOM 1471 O O . THR B 1 62 ? 0.528 7.336 0.035 1 96.19 62 THR B O 1
ATOM 1474 N N . CYS B 1 63 ? 0.416 7.824 2.221 1 96.75 63 CYS B N 1
ATOM 1475 C CA . CYS B 1 63 ? 1.312 6.762 2.672 1 96.75 63 CYS B CA 1
ATOM 1476 C C . CYS B 1 63 ? 0.707 6 3.844 1 96.75 63 CYS B C 1
ATOM 1478 O O . CYS B 1 63 ? -0.257 6.461 4.457 1 96.75 63 CYS B O 1
ATOM 1480 N N . GLU B 1 64 ? 1.301 4.891 4.117 1 95.94 64 GLU B N 1
ATOM 1481 C CA . GLU B 1 64 ? 0.948 4.105 5.297 1 95.94 64 GLU B CA 1
ATOM 1482 C C . GLU B 1 64 ? 2.172 3.834 6.168 1 95.94 64 GLU B C 1
ATOM 1484 O O . GLU B 1 64 ? 3.23 3.463 5.66 1 95.94 64 GLU B O 1
ATOM 1489 N N . VAL B 1 65 ? 1.978 4.012 7.426 1 97.25 65 VAL B N 1
ATOM 1490 C CA . VAL B 1 65 ? 3.072 3.766 8.359 1 97.25 65 VAL B CA 1
ATOM 1491 C C . VAL B 1 65 ? 3.373 2.27 8.414 1 97.25 65 VAL B C 1
ATOM 1493 O O . VAL B 1 65 ? 2.48 1.459 8.672 1 97.25 65 VAL B O 1
ATOM 1496 N N . GLN B 1 66 ? 4.648 1.973 8.242 1 95.31 66 GLN B N 1
ATOM 1497 C CA . GLN B 1 66 ? 5.023 0.563 8.203 1 95.31 66 GLN B CA 1
ATOM 1498 C C . GLN B 1 66 ? 5.898 0.191 9.391 1 95.31 66 GLN B C 1
ATOM 1500 O O . GLN B 1 66 ? 5.836 -0.936 9.891 1 95.31 66 GLN B O 1
ATOM 1505 N N . GLN B 1 67 ? 6.676 1.088 9.82 1 95.62 67 GLN B N 1
ATOM 1506 C CA . GLN B 1 67 ? 7.672 0.767 10.836 1 95.62 67 GLN B CA 1
ATOM 1507 C C . GLN B 1 67 ? 7.957 1.972 11.727 1 95.62 67 GLN B C 1
ATOM 1509 O O . GLN B 1 67 ? 7.996 3.107 11.25 1 95.62 67 GLN B O 1
ATOM 1514 N N . LEU B 1 68 ? 8.133 1.675 12.969 1 96.5 68 LEU B N 1
ATOM 1515 C CA . LEU B 1 68 ? 8.719 2.654 13.883 1 96.5 68 LE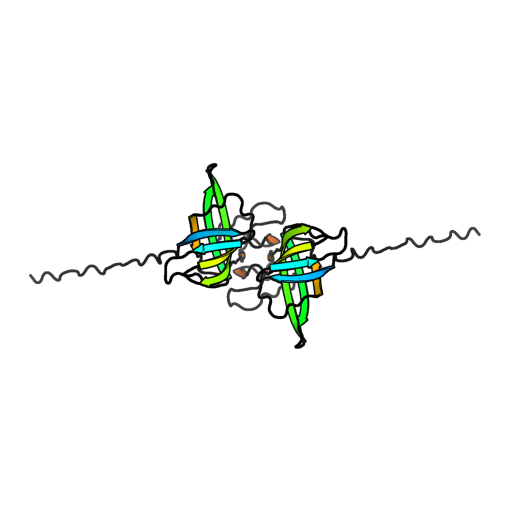U B CA 1
ATOM 1516 C C . LEU B 1 68 ? 10.242 2.541 13.891 1 96.5 68 LEU B C 1
ATOM 1518 O O . LEU B 1 68 ? 10.789 1.475 14.18 1 96.5 68 LEU B O 1
ATOM 1522 N N . LEU B 1 69 ? 10.961 3.592 13.656 1 96.69 69 LEU B N 1
ATOM 1523 C CA . LEU B 1 69 ? 12.406 3.541 13.492 1 96.69 69 LEU B CA 1
ATOM 1524 C C . LEU B 1 69 ? 13.117 3.963 14.773 1 96.69 69 LEU B C 1
ATOM 1526 O O . LEU B 1 69 ? 14.305 3.688 14.953 1 96.69 69 LEU B O 1
ATOM 1530 N N . GLY B 1 70 ? 12.375 4.613 15.703 1 96.31 70 GLY B N 1
ATOM 1531 C CA . GLY B 1 70 ? 12.992 5.277 16.844 1 96.31 70 GLY B CA 1
ATOM 1532 C C . GLY B 1 70 ? 13.297 6.742 16.578 1 96.31 70 GLY B C 1
ATOM 1533 O O . GLY B 1 70 ? 13.133 7.223 15.453 1 96.31 70 GLY B O 1
ATOM 1534 N N . ASN B 1 71 ? 13.602 7.473 17.781 1 96.81 71 ASN B N 1
ATOM 1535 C CA . ASN B 1 71 ? 13.914 8.891 17.688 1 96.81 71 ASN B CA 1
ATOM 1536 C C . ASN B 1 71 ? 12.82 9.672 16.969 1 96.81 71 ASN B C 1
ATOM 1538 O O . ASN B 1 71 ? 13.109 10.508 16.109 1 96.81 71 ASN B O 1
ATOM 1542 N N . ASN B 1 72 ? 11.672 9.281 17.203 1 97.56 72 ASN B N 1
ATOM 1543 C CA . ASN B 1 72 ? 10.461 9.945 16.719 1 97.56 72 ASN B CA 1
ATOM 1544 C C . ASN B 1 72 ? 10.336 9.852 15.203 1 97.56 72 ASN B C 1
ATOM 1546 O O . ASN B 1 72 ? 9.883 10.797 14.555 1 97.56 72 ASN B O 1
ATOM 1550 N N . ARG B 1 73 ? 10.766 8.742 14.609 1 98.25 73 ARG B N 1
ATOM 1551 C CA . ARG B 1 73 ? 10.695 8.562 13.164 1 98.25 73 ARG B CA 1
ATOM 1552 C C . ARG B 1 73 ? 9.906 7.309 12.805 1 98.25 73 ARG B C 1
ATOM 1554 O O . ARG B 1 73 ? 9.898 6.336 13.562 1 98.25 73 ARG B O 1
ATOM 1561 N N . VAL B 1 74 ? 9.281 7.461 11.703 1 98.31 74 VAL B N 1
ATOM 1562 C CA . VAL B 1 74 ? 8.586 6.312 11.125 1 98.31 74 VAL B CA 1
ATOM 1563 C C . VAL B 1 74 ? 9.008 6.125 9.672 1 98.31 74 VAL B C 1
ATOM 1565 O O . VAL B 1 74 ? 9.445 7.074 9.016 1 98.31 74 VAL B O 1
ATOM 1568 N N . ARG B 1 75 ? 8.945 4.891 9.266 1 97.94 75 ARG B N 1
ATOM 1569 C CA . ARG B 1 75 ? 9.039 4.566 7.84 1 97.94 75 ARG B CA 1
ATOM 1570 C C . ARG B 1 75 ? 7.664 4.25 7.262 1 97.94 75 ARG B C 1
ATOM 1572 O O . ARG B 1 75 ? 6.895 3.492 7.852 1 97.94 75 ARG B O 1
ATOM 1579 N N . VAL B 1 76 ? 7.371 4.902 6.129 1 98.19 76 VAL B N 1
ATOM 1580 C CA . VAL B 1 76 ? 6.066 4.75 5.496 1 98.19 76 VAL B CA 1
ATOM 1581 C C . VAL B 1 76 ? 6.242 4.27 4.059 1 98.19 76 VAL B C 1
ATOM 1583 O O . VAL B 1 76 ? 7.309 4.453 3.463 1 98.19 76 VAL B O 1
ATOM 1586 N N . VAL B 1 77 ? 5.23 3.65 3.58 1 96.81 77 VAL B N 1
ATOM 1587 C CA . VAL B 1 77 ? 5.176 3.268 2.172 1 96.81 77 VAL B CA 1
ATOM 1588 C C . VAL B 1 77 ? 4.199 4.176 1.428 1 96.81 77 VAL B C 1
ATOM 1590 O O . VAL B 1 77 ? 3.061 4.367 1.866 1 96.81 77 VAL B O 1
ATOM 1593 N N . ALA B 1 78 ? 4.613 4.723 0.316 1 96.5 78 ALA B N 1
ATOM 1594 C CA . ALA B 1 78 ? 3.746 5.559 -0.512 1 96.5 78 ALA B CA 1
ATOM 1595 C C . ALA B 1 78 ? 2.811 4.703 -1.362 1 96.5 78 ALA B C 1
ATOM 1597 O O . ALA B 1 78 ? 3.242 3.73 -1.984 1 96.5 78 ALA B O 1
ATOM 1598 N N . MET B 1 79 ? 1.485 5.168 -1.448 1 92.19 79 MET B N 1
ATOM 1599 C CA . MET B 1 79 ? 0.483 4.414 -2.197 1 92.19 79 MET B CA 1
ATOM 1600 C C . MET B 1 79 ? 0.43 4.875 -3.65 1 92.19 79 MET B C 1
ATOM 1602 O O . MET B 1 79 ? -0.302 4.309 -4.461 1 92.19 79 MET B O 1
ATOM 1606 N N . SER B 1 80 ? 1.133 5.883 -3.955 1 90.94 80 SER B N 1
ATOM 1607 C CA . SER B 1 80 ? 1.219 6.438 -5.301 1 90.94 80 SER B CA 1
ATOM 1608 C C . SER B 1 80 ? 2.637 6.906 -5.617 1 90.94 80 SER B C 1
ATOM 1610 O O . SER B 1 80 ? 3.547 6.738 -4.805 1 90.94 80 SER B O 1
ATOM 1612 N N . ASP B 1 81 ? 2.785 7.395 -6.852 1 90.81 81 ASP B N 1
ATOM 1613 C CA . ASP B 1 81 ? 4.082 7.914 -7.273 1 90.81 81 ASP B CA 1
ATOM 1614 C C . ASP B 1 81 ? 4.57 9.008 -6.328 1 90.81 81 ASP B C 1
ATOM 1616 O O . ASP B 1 81 ? 3.762 9.711 -5.715 1 90.81 81 ASP B O 1
ATOM 1620 N N . MET B 1 82 ? 5.887 9.125 -6.289 1 94.38 82 MET B N 1
ATOM 1621 C CA . MET B 1 82 ? 6.492 10.023 -5.312 1 94.38 82 MET B CA 1
ATOM 1622 C C . MET B 1 82 ? 7.141 11.219 -6 1 94.38 82 MET B C 1
ATOM 1624 O O . MET B 1 82 ? 7.98 11.898 -5.41 1 94.38 82 MET B O 1
ATOM 1628 N N . ASP B 1 83 ? 6.781 11.406 -7.234 1 93.75 83 ASP B N 1
ATOM 1629 C CA . ASP B 1 83 ? 7.359 12.516 -7.98 1 93.75 83 ASP B CA 1
ATOM 1630 C C . ASP B 1 83 ? 7.094 13.852 -7.277 1 93.75 83 ASP B C 1
ATOM 1632 O O . ASP B 1 83 ? 5.961 14.133 -6.883 1 93.75 83 ASP B O 1
ATOM 1636 N N . GLY B 1 84 ? 8.133 14.633 -7.113 1 95.62 84 GLY B N 1
ATOM 1637 C CA . GLY B 1 84 ? 8.023 15.977 -6.559 1 95.62 84 GLY B CA 1
ATOM 1638 C C . GLY B 1 84 ? 8.227 16.016 -5.059 1 95.62 84 GLY B C 1
ATOM 1639 O O . GLY B 1 84 ? 8.32 17.094 -4.469 1 95.62 84 GLY B O 1
ATOM 1640 N N . LEU B 1 85 ? 8.234 14.914 -4.453 1 97 85 LEU B N 1
ATOM 1641 C CA . LEU B 1 85 ? 8.477 14.891 -3.014 1 97 85 LEU B CA 1
ATOM 1642 C C . LEU B 1 85 ? 9.906 15.328 -2.699 1 97 85 LEU B C 1
ATOM 1644 O O . LEU B 1 85 ? 10.844 14.977 -3.422 1 97 85 LEU B O 1
ATOM 1648 N N . MET B 1 86 ? 10.039 16.031 -1.611 1 97.38 86 MET B N 1
ATOM 1649 C CA . MET B 1 86 ? 11.336 16.5 -1.148 1 97.38 86 MET B CA 1
ATOM 1650 C C . MET B 1 86 ? 11.445 16.391 0.368 1 97.38 86 MET B C 1
ATOM 1652 O O . MET B 1 86 ? 10.445 16.469 1.078 1 97.38 86 MET B O 1
ATOM 1656 N N . ARG B 1 87 ? 12.695 16.281 0.708 1 97.75 87 ARG B N 1
ATOM 1657 C CA . ARG B 1 87 ? 12.945 16.344 2.145 1 97.75 87 ARG B CA 1
ATOM 1658 C C . ARG B 1 87 ? 12.406 17.641 2.738 1 97.75 87 ARG B C 1
ATOM 1660 O O . ARG B 1 87 ? 12.469 18.688 2.105 1 97.75 87 ARG B O 1
ATOM 1667 N N . GLY B 1 88 ? 11.836 17.516 3.871 1 97.44 88 GLY B N 1
ATOM 1668 C CA . GLY B 1 88 ? 11.367 18.688 4.578 1 97.44 88 GLY B CA 1
ATOM 1669 C C . GLY B 1 88 ? 9.875 18.938 4.402 1 97.44 88 GLY B C 1
ATOM 1670 O O . GLY B 1 88 ? 9.273 19.672 5.176 1 97.44 88 GLY B O 1
ATOM 1671 N N . MET B 1 89 ? 9.289 18.391 3.434 1 97.44 89 MET B N 1
ATOM 1672 C CA . MET B 1 89 ? 7.859 18.562 3.232 1 97.44 89 MET B CA 1
ATOM 1673 C C . MET B 1 89 ? 7.07 18.031 4.426 1 97.44 89 MET B C 1
ATOM 1675 O O . MET B 1 89 ? 7.434 17.016 5.016 1 97.44 89 MET B O 1
ATOM 1679 N N . GLU B 1 90 ? 5.984 18.734 4.641 1 97.44 90 GLU B N 1
ATOM 1680 C CA . GLU B 1 90 ? 5.117 18.391 5.766 1 97.44 90 GLU B CA 1
ATOM 1681 C C . GLU B 1 90 ? 4.316 17.125 5.477 1 97.44 90 GLU B C 1
ATOM 1683 O O . GLU B 1 90 ? 3.852 16.922 4.352 1 97.44 90 GLU B O 1
ATOM 1688 N N . VAL B 1 91 ? 4.16 16.344 6.516 1 98.5 91 VAL B N 1
ATOM 1689 C CA . VAL B 1 91 ? 3.379 15.109 6.48 1 98.5 91 VAL B CA 1
ATOM 1690 C C . VAL B 1 91 ? 2.334 15.125 7.594 1 98.5 91 VAL B C 1
ATOM 1692 O O . VAL B 1 91 ? 2.662 15.367 8.758 1 98.5 91 VAL B O 1
ATOM 1695 N N . ILE B 1 92 ? 1.118 14.836 7.246 1 98.12 92 ILE B N 1
ATOM 1696 C CA . ILE B 1 92 ? 0.018 14.898 8.203 1 98.12 92 ILE B CA 1
ATOM 1697 C C . ILE B 1 92 ? -0.428 13.492 8.578 1 98.12 92 ILE B C 1
ATOM 1699 O O . ILE B 1 92 ? -0.671 12.656 7.707 1 98.12 92 ILE B O 1
ATOM 1703 N N . ASP B 1 93 ? -0.507 13.227 9.883 1 98 93 ASP B N 1
ATOM 1704 C CA . ASP B 1 93 ? -1.094 11.984 10.391 1 98 93 ASP B CA 1
ATOM 1705 C C . ASP B 1 93 ? -2.619 12.062 10.383 1 98 93 ASP B C 1
ATOM 1707 O O . ASP B 1 93 ? -3.209 12.891 11.078 1 98 93 ASP B O 1
ATOM 1711 N N . THR B 1 94 ? -3.268 11.172 9.672 1 95.31 94 THR B N 1
ATOM 1712 C CA . THR B 1 94 ? -4.727 11.18 9.633 1 95.31 94 THR B CA 1
ATOM 1713 C C . THR B 1 94 ? -5.309 10.547 10.891 1 95.31 94 THR B C 1
ATOM 1715 O O . THR B 1 94 ? -6.5 10.68 11.172 1 95.31 94 THR B O 1
ATOM 1718 N N . ARG B 1 95 ? -4.496 9.797 11.57 1 94.69 95 ARG B N 1
ATOM 1719 C CA . ARG B 1 95 ? -4.824 9.148 12.836 1 94.69 95 ARG B CA 1
ATOM 1720 C C . ARG B 1 95 ? -5.738 7.941 12.609 1 94.69 95 ARG B C 1
ATOM 1722 O O . ARG B 1 95 ? -6.438 7.508 13.523 1 94.69 95 ARG B O 1
ATOM 1729 N N . ALA B 1 96 ? -5.746 7.48 11.398 1 92.94 96 ALA B N 1
ATOM 1730 C CA . ALA B 1 96 ? -6.52 6.293 11.039 1 92.94 96 ALA B CA 1
ATOM 1731 C C . ALA B 1 96 ? -5.871 5.551 9.875 1 92.94 96 ALA B C 1
ATOM 1733 O O . ALA B 1 96 ? -5.102 6.137 9.109 1 92.94 96 ALA B O 1
ATOM 1734 N N . PRO B 1 97 ? -6.219 4.273 9.727 1 92.62 97 PRO B N 1
ATOM 1735 C CA . PRO B 1 97 ? -5.75 3.553 8.539 1 92.62 97 PRO B CA 1
ATOM 1736 C C . PRO B 1 97 ? -6.383 4.066 7.25 1 92.62 97 PRO B C 1
ATOM 1738 O O . PRO B 1 97 ? -7.414 4.738 7.289 1 92.62 97 PRO B O 1
ATOM 1741 N N . LEU B 1 98 ? -5.746 3.764 6.16 1 91 98 LEU B N 1
ATOM 1742 C CA . LEU B 1 98 ? -6.355 4.008 4.855 1 91 98 LEU B CA 1
ATOM 1743 C C . LEU B 1 98 ? -7.703 3.305 4.746 1 91 98 LEU B C 1
ATOM 1745 O O . LEU B 1 98 ? -7.855 2.168 5.195 1 91 98 LEU B O 1
ATOM 1749 N N . SER B 1 99 ? -8.656 4.02 4.199 1 89.38 99 SER B N 1
ATOM 1750 C CA . SER B 1 99 ? -9.992 3.443 4.094 1 89.38 99 SER B CA 1
ATOM 1751 C C . SER B 1 99 ? -10.766 4.055 2.936 1 89.38 99 SER B C 1
ATOM 1753 O O . SER B 1 99 ? -10.406 5.117 2.428 1 89.38 99 SER B O 1
ATOM 1755 N N . VAL B 1 100 ? -11.734 3.297 2.541 1 86 100 VAL B N 1
ATOM 1756 C CA . VAL B 1 100 ? -12.695 3.74 1.537 1 86 100 VAL B CA 1
ATOM 1757 C C . VAL B 1 100 ? -14.109 3.68 2.113 1 86 100 VAL B C 1
ATOM 1759 O O . VAL B 1 100 ? -14.523 2.645 2.641 1 86 100 VAL B O 1
ATOM 1762 N N . GLN B 1 101 ? -14.703 4.758 2.037 1 87.62 101 GLN B N 1
ATOM 1763 C CA . GLN B 1 101 ? -16.094 4.801 2.457 1 87.62 101 GLN B CA 1
ATOM 1764 C C . GLN B 1 101 ? -17.047 4.633 1.266 1 87.62 101 GLN B C 1
ATOM 1766 O O . GLN B 1 101 ? -16.875 5.297 0.242 1 87.62 101 GLN B O 1
ATOM 1771 N N . VAL B 1 102 ? -17.938 3.758 1.423 1 87.75 102 VAL B N 1
ATOM 1772 C CA . VAL B 1 102 ? -18.828 3.43 0.307 1 87.75 102 VAL B CA 1
ATOM 1773 C C . VAL B 1 102 ? -20.156 4.164 0.466 1 87.75 102 VAL B C 1
ATOM 1775 O O . VAL B 1 102 ? -20.875 3.947 1.443 1 87.75 102 VAL B O 1
ATOM 1778 N N . GLY B 1 103 ? -20.375 5.094 -0.424 1 87.25 103 GLY B N 1
ATOM 1779 C CA . GLY B 1 103 ? -21.672 5.766 -0.523 1 87.25 103 GLY B CA 1
ATOM 1780 C C . GLY B 1 103 ? -22.484 5.301 -1.709 1 87.25 103 GLY B C 1
ATOM 1781 O O . GLY B 1 103 ? -22.078 4.414 -2.455 1 87.25 103 GLY B O 1
ATOM 1782 N N . GLY B 1 104 ? -23.672 5.879 -1.843 1 85.19 104 GLY B N 1
ATOM 1783 C CA . GLY B 1 104 ? -24.578 5.488 -2.912 1 85.19 104 GLY B CA 1
ATOM 1784 C C . GLY B 1 104 ? -24 5.727 -4.297 1 85.19 104 GLY B C 1
ATOM 1785 O O . GLY B 1 104 ? -24.141 4.891 -5.188 1 85.19 104 GLY B O 1
ATOM 1786 N N . ALA B 1 105 ? -23.312 6.773 -4.48 1 86.69 105 ALA B N 1
ATOM 1787 C CA . ALA B 1 105 ? -22.766 7.137 -5.785 1 86.69 105 ALA B CA 1
ATOM 1788 C C . ALA B 1 105 ? -21.688 6.152 -6.219 1 86.69 105 ALA B C 1
ATOM 1790 O O . ALA B 1 105 ? -21.312 6.109 -7.395 1 86.69 105 ALA B O 1
ATOM 1791 N N . THR B 1 106 ? -21.188 5.348 -5.32 1 87.19 106 THR B N 1
ATOM 1792 C CA . THR B 1 106 ? -20.078 4.453 -5.613 1 87.19 106 THR B CA 1
ATOM 1793 C C . THR B 1 106 ? -20.578 3.094 -6.082 1 87.19 106 THR B C 1
ATOM 1795 O O . THR B 1 106 ? -19.812 2.279 -6.594 1 87.19 106 THR B O 1
ATOM 1798 N N . LEU B 1 107 ? -21.875 2.875 -5.984 1 86.81 107 LEU B N 1
ATOM 1799 C CA . LEU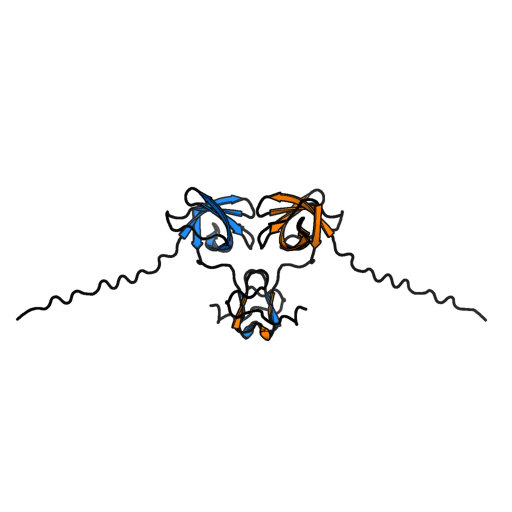 B 1 107 ? -22.406 1.548 -6.285 1 86.81 107 LEU B CA 1
ATOM 1800 C C . LEU B 1 107 ? -22.094 1.157 -7.73 1 86.81 107 LEU B C 1
ATOM 1802 O O . LEU B 1 107 ? -22.391 1.918 -8.656 1 86.81 107 LEU B O 1
ATOM 1806 N N . GLY B 1 108 ? -21.5 -0.047 -7.887 1 89.12 108 GLY B N 1
ATOM 1807 C CA . GLY B 1 108 ? -21.219 -0.589 -9.203 1 89.12 108 GLY B CA 1
ATOM 1808 C C . GLY B 1 108 ? -19.891 -0.11 -9.773 1 89.12 108 GLY B C 1
ATOM 1809 O O . GLY B 1 108 ? -19.516 -0.474 -10.891 1 89.12 108 GLY B O 1
ATOM 1810 N N . ARG B 1 109 ? -19.25 0.687 -9.039 1 90.88 109 ARG B N 1
ATOM 1811 C CA . ARG B 1 109 ? -17.984 1.232 -9.492 1 90.88 109 ARG B CA 1
ATOM 1812 C C . ARG B 1 109 ? -16.812 0.438 -8.922 1 90.88 109 ARG B C 1
ATOM 1814 O O . ARG B 1 109 ? -17 -0.424 -8.062 1 90.88 109 ARG B O 1
ATOM 1821 N N . ILE B 1 110 ? -15.641 0.629 -9.484 1 89.88 110 ILE B N 1
ATOM 1822 C CA . ILE B 1 110 ? -14.406 0.005 -9.016 1 89.88 110 ILE B CA 1
ATOM 1823 C C . ILE B 1 110 ? -13.406 1.082 -8.594 1 89.88 110 ILE B C 1
ATOM 1825 O O . ILE B 1 110 ? -13.188 2.055 -9.312 1 89.88 110 ILE B O 1
ATOM 1829 N N . PHE B 1 111 ? -12.844 0.912 -7.477 1 90.06 111 PHE B N 1
ATOM 1830 C CA . PHE B 1 111 ? -11.945 1.913 -6.918 1 90.06 111 PHE B CA 1
ATOM 1831 C C . PHE B 1 111 ? -10.578 1.309 -6.629 1 90.06 111 PHE B C 1
ATOM 1833 O O . PHE B 1 111 ? -10.469 0.124 -6.301 1 90.06 111 PHE B O 1
ATOM 1840 N N . ASN B 1 112 ? -9.586 2.168 -6.711 1 89.56 112 ASN B N 1
ATOM 1841 C CA . ASN B 1 112 ? -8.258 1.744 -6.266 1 89.56 112 ASN B CA 1
ATOM 1842 C C . ASN B 1 112 ? -8.078 1.959 -4.766 1 89.56 112 ASN B C 1
ATOM 1844 O O . ASN B 1 112 ? -9.039 2.293 -4.062 1 89.56 112 ASN B O 1
ATOM 1848 N N . VAL B 1 113 ? -6.824 1.708 -4.25 1 84.19 113 VAL B N 1
ATOM 1849 C CA . VAL B 1 113 ? -6.547 1.703 -2.818 1 84.19 113 VAL B CA 1
ATOM 1850 C C . VAL B 1 113 ? -6.715 3.113 -2.256 1 84.19 113 VAL B C 1
ATOM 1852 O O . VAL B 1 113 ? -6.902 3.289 -1.049 1 84.19 113 VAL B O 1
ATOM 1855 N N . LEU B 1 114 ? -6.672 4.148 -3.096 1 87.81 114 LEU B N 1
ATOM 1856 C CA . LEU B 1 114 ? -6.793 5.535 -2.66 1 87.81 114 LEU B CA 1
ATOM 1857 C C . LEU B 1 114 ? -8.242 6.004 -2.729 1 87.81 114 LEU B C 1
ATOM 1859 O O . LEU B 1 114 ? -8.539 7.156 -2.408 1 87.81 114 LEU B O 1
ATOM 1863 N N . GLY B 1 115 ? -9.07 5.125 -3.23 1 86.44 115 GLY B N 1
ATOM 1864 C CA . GLY B 1 115 ? -10.469 5.508 -3.332 1 86.44 115 GLY B CA 1
ATOM 1865 C C . GLY B 1 115 ? -10.805 6.211 -4.633 1 86.44 115 GLY B C 1
ATOM 1866 O O . GLY B 1 115 ? -11.859 6.824 -4.758 1 86.44 115 GLY B O 1
ATOM 1867 N N . GLU B 1 116 ? -9.992 6.164 -5.531 1 89.62 116 GLU B N 1
ATOM 1868 C CA . GLU B 1 116 ? -10.242 6.766 -6.84 1 89.62 116 GLU B CA 1
ATOM 1869 C C . GLU B 1 116 ? -10.891 5.766 -7.793 1 89.62 116 GLU B C 1
ATOM 1871 O O . GLU B 1 116 ? -10.5 4.594 -7.832 1 89.62 116 GLU B O 1
ATOM 1876 N N . PRO B 1 117 ? -11.898 6.195 -8.547 1 91.25 117 PRO B N 1
ATOM 1877 C CA . PRO B 1 117 ? -12.469 5.27 -9.531 1 91.25 117 PRO B CA 1
ATOM 1878 C C . PRO B 1 117 ? -11.461 4.855 -10.602 1 91.25 117 PRO B C 1
ATOM 1880 O O . PRO B 1 117 ? -10.703 5.691 -11.102 1 91.25 117 PRO B O 1
ATOM 1883 N N . ILE B 1 118 ? -11.5 3.566 -10.953 1 90.94 118 ILE B N 1
ATOM 1884 C CA . ILE B 1 118 ? -10.562 3.074 -11.953 1 90.94 118 ILE B CA 1
ATOM 1885 C C . ILE B 1 118 ? -11.289 2.199 -12.969 1 90.94 118 ILE B C 1
ATOM 1887 O O . ILE B 1 118 ? -10.688 1.313 -13.578 1 90.94 118 ILE B O 1
ATOM 1891 N N . ASP B 1 119 ? -12.562 2.389 -13.047 1 93.94 119 ASP B N 1
ATOM 1892 C CA . ASP B 1 119 ? -13.383 1.566 -13.93 1 93.94 119 ASP B CA 1
ATOM 1893 C C . ASP B 1 119 ? -13.602 2.258 -15.273 1 93.94 119 ASP B C 1
ATOM 1895 O O . ASP B 1 119 ? -14.375 1.775 -16.109 1 93.94 119 ASP B O 1
ATOM 1899 N N . ASN B 1 120 ? -13.016 3.348 -15.5 1 94.62 120 ASN B N 1
ATOM 1900 C CA . ASN B 1 120 ? -13.086 4.133 -16.734 1 94.62 120 ASN B CA 1
ATOM 1901 C C . ASN B 1 120 ? -14.492 4.68 -16.969 1 94.62 120 ASN B C 1
ATOM 1903 O O . ASN B 1 120 ? -14.891 4.91 -18.109 1 94.62 120 ASN B O 1
ATOM 1907 N N . LEU B 1 121 ? -15.281 4.891 -15.961 1 94.25 121 LEU B N 1
ATOM 1908 C CA . LEU B 1 121 ? -16.641 5.402 -16.062 1 94.25 121 LEU B CA 1
ATOM 1909 C C . LEU B 1 121 ? -16.734 6.84 -15.57 1 94.25 121 LEU B C 1
ATOM 1911 O O . LEU B 1 121 ? -17.828 7.344 -15.297 1 94.25 121 LEU B O 1
ATOM 1915 N N . GLY B 1 122 ? -15.656 7.555 -15.344 1 92.56 122 GLY B N 1
ATOM 1916 C CA . GLY B 1 122 ? -15.602 8.938 -14.898 1 92.56 122 GLY B CA 1
ATOM 1917 C C . GLY B 1 122 ? -15.609 9.078 -13.391 1 92.56 122 GLY B C 1
ATOM 1918 O O . GLY B 1 122 ? -15.617 8.086 -12.672 1 92.56 122 GLY B O 1
ATOM 1919 N N . PRO B 1 123 ? -15.484 10.375 -12.93 1 91 123 PRO B N 1
ATOM 1920 C CA . PRO B 1 123 ? -15.445 10.617 -11.484 1 91 123 PRO B CA 1
ATOM 1921 C C . PRO B 1 123 ? -16.766 10.289 -10.797 1 91 123 PRO B C 1
ATOM 1923 O O . PRO B 1 123 ? -17.797 10.172 -11.461 1 91 123 PRO B O 1
ATOM 1926 N N . VAL B 1 124 ? -16.641 9.789 -9.57 1 87.12 124 VAL B N 1
ATOM 1927 C CA . VAL B 1 124 ? -17.812 9.562 -8.742 1 87.12 124 VAL B CA 1
ATOM 1928 C C . VAL B 1 124 ? -18.062 10.789 -7.863 1 87.12 124 VAL B C 1
ATOM 1930 O O . VAL B 1 124 ? -17.125 11.391 -7.336 1 87.12 124 VAL B O 1
ATOM 1933 N N . ASP B 1 125 ? -19.125 11.445 -7.898 1 72.19 125 ASP B N 1
ATOM 1934 C CA . ASP B 1 125 ? -19.469 12.609 -7.09 1 72.19 125 ASP B CA 1
ATOM 1935 C C . ASP B 1 125 ? -19.406 12.281 -5.602 1 72.19 125 ASP B C 1
ATOM 1937 O O . ASP B 1 125 ? -20.156 11.438 -5.109 1 72.19 125 ASP B O 1
ATOM 1941 N N . SER B 1 126 ? -18.141 12.203 -5.105 1 58.84 126 SER B N 1
ATOM 1942 C CA . SER B 1 126 ? -17.938 11.875 -3.695 1 58.84 126 SER B CA 1
ATOM 1943 C C . SER B 1 126 ? -18.375 13.031 -2.795 1 58.84 126 SER B C 1
ATOM 1945 O O . SER B 1 126 ? -17.719 13.32 -1.795 1 58.84 126 SER B O 1
ATOM 1947 N N . SER B 1 127 ? -19.125 13.922 -3.096 1 46.91 127 SER B N 1
ATOM 1948 C CA . SER B 1 127 ? -19.5 14.852 -2.031 1 46.91 127 SER B CA 1
ATOM 1949 C C . SER B 1 127 ? -19.547 14.148 -0.678 1 46.91 127 SER B C 1
ATOM 1951 O O . SER B 1 127 ? -19.594 14.805 0.365 1 46.91 127 SER B O 1
ATOM 1953 N N . ALA B 1 128 ? -19.844 12.891 -0.602 1 37.69 128 ALA B N 1
ATOM 1954 C CA . ALA B 1 128 ? -20.078 12.453 0.773 1 37.69 128 ALA B CA 1
ATOM 1955 C C . ALA B 1 128 ? -18.766 12.047 1.447 1 37.69 128 ALA B C 1
ATOM 1957 O O . ALA B 1 128 ? -18.438 10.867 1.496 1 37.69 128 ALA B O 1
ATOM 1958 N N . THR B 1 129 ? -17.609 12.516 0.815 1 37.44 129 THR B N 1
ATOM 1959 C CA . THR B 1 129 ? -16.547 12.258 1.766 1 37.44 129 THR B CA 1
ATOM 1960 C C . THR B 1 129 ? -16.938 12.703 3.168 1 37.44 129 THR B C 1
ATOM 1962 O O . THR B 1 129 ? -17.375 13.844 3.361 1 37.44 129 THR B O 1
ATOM 1965 N N . TYR B 1 130 ? -17.062 11.812 4.078 1 30.91 130 TYR B N 1
ATOM 1966 C CA . TYR B 1 130 ? -17.25 12.219 5.465 1 30.91 130 TYR B CA 1
ATOM 1967 C C . TYR B 1 130 ? -16.062 13 5.98 1 30.91 130 TYR B C 1
ATOM 1969 O O . TYR B 1 130 ? -14.93 12.812 5.512 1 30.91 130 TYR B O 1
#

Radius of gyration: 23.93 Å; Cα contacts (8 Å, |Δi|>4): 544; chains: 2; bounding box: 42×88×94 Å

Secondary structure (DSSP, 8-state):
-------------------EEEEEEEETTEEEEE--TT-PPPTTEEEEEEEE-TT--EEEEEEEEEEEEETTEEEEEESS--TT--TT-EEEEEEEE--EE--GGGTT-EE-TTS-B-SSS-----TT--/-------------------EEEEEEEETTEEEEE--TT-PPPTTEEEEEEEE-TT--EEEEEEEEEEEEETTEEEEEESS--TT--TT-EEEEEEEE--EE--GGGTT-EE-TTS-B-SSS---------

pLDDT: mean 85.17, std 19.62, range [30.91, 98.75]

Nearest PDB structures (foldseek):
  1fx0-assembly1_B  TM=8.825E-01  e=1.654E-12  Spinacia oleracea
  6vof-assembly1_F  TM=8.570E-01  e=7.569E-12  Spinacia oleracea
  1sky-assembly1_E  TM=8.760E-01  e=1.069E-10  Bacillus sp. PS3
  6vm4-assembly1_F  TM=8.636E-01  e=1.417E-10  Spinacia oleracea
  4xd7-assembly1_F  TM=8.367E-01  e=1.147E-08  Bacillus sp. PS3

Foldseek 3Di:
DPPPPPPPPPPCPPPVPFFKWWWADPDVQKTKIATPPPRAADFQWKKWFWDAAPVRHTDTWIWGFHADPDPRMTMTGTPDDCPRDDTGTMMTTPNHHQDEDDDPQCPPFDADSNHATDRPPDGRPPPVPD/DPPPPPPPPPCCVPPVPFFKWWWADPDVQKTKIATPPPSAADFQWKKWFWDAAPVRHTDIWIWGFHADPDPRMTMTGIPDDCPRDDTGTMMTTPNHHQDEDDDPQCPPFDADSNHATDRPPDGRPPVVPD